Protein AF-A0A495Z3I9-F1 (afdb_monomer_lite)

Structure (mmCIF, N/CA/C/O backbone):
data_AF-A0A495Z3I9-F1
#
_entry.id   AF-A0A495Z3I9-F1
#
loop_
_atom_site.group_PDB
_atom_site.id
_atom_site.type_symbol
_atom_site.label_atom_id
_atom_site.label_alt_id
_atom_site.label_comp_id
_atom_site.label_asym_id
_atom_site.label_entity_id
_atom_site.label_seq_id
_atom_site.pdbx_PDB_ins_code
_atom_site.Cartn_x
_atom_site.Cartn_y
_atom_site.Cartn_z
_atom_site.occupancy
_atom_site.B_iso_or_equiv
_atom_site.auth_seq_id
_atom_site.auth_comp_id
_atom_site.auth_asym_id
_atom_site.auth_atom_id
_atom_site.pdbx_PDB_model_num
ATOM 1 N N . MET A 1 1 ? 44.962 51.669 -6.261 1.00 43.50 1 MET A N 1
ATOM 2 C CA . MET A 1 1 ? 44.751 50.366 -5.592 1.00 43.50 1 MET A CA 1
ATOM 3 C C . MET A 1 1 ? 43.417 50.421 -4.871 1.00 43.50 1 MET A C 1
ATOM 5 O O . MET A 1 1 ? 43.336 51.007 -3.802 1.00 43.50 1 MET A O 1
ATOM 9 N N . THR A 1 2 ? 42.365 49.877 -5.474 1.00 36.19 2 THR A N 1
ATOM 10 C CA . THR A 1 2 ? 41.001 49.919 -4.930 1.00 36.19 2 THR A CA 1
ATOM 11 C C . THR A 1 2 ? 40.488 48.485 -4.909 1.00 36.19 2 THR A C 1
ATOM 13 O O . THR A 1 2 ? 40.228 47.899 -5.957 1.00 36.19 2 THR A O 1
ATOM 16 N N . ARG A 1 3 ? 40.443 47.881 -3.715 1.00 37.22 3 ARG A N 1
ATOM 17 C CA . ARG A 1 3 ? 39.924 46.525 -3.496 1.00 37.22 3 ARG A CA 1
ATOM 18 C C . ARG A 1 3 ? 38.403 46.544 -3.664 1.00 37.22 3 ARG A C 1
ATOM 20 O O . ARG A 1 3 ? 37.724 47.261 -2.936 1.00 37.22 3 ARG A O 1
ATOM 27 N N . ARG A 1 4 ? 37.874 45.747 -4.594 1.00 37.31 4 ARG A N 1
ATOM 28 C CA . ARG A 1 4 ? 36.453 45.377 -4.635 1.00 37.31 4 ARG A CA 1
ATOM 29 C C . ARG A 1 4 ? 36.285 44.070 -3.862 1.00 37.31 4 ARG A C 1
ATOM 31 O O . ARG A 1 4 ? 36.920 43.079 -4.203 1.00 37.31 4 ARG A O 1
ATOM 38 N N . ILE A 1 5 ? 35.470 44.098 -2.814 1.00 38.56 5 ILE A N 1
ATOM 39 C CA . ILE A 1 5 ? 35.015 42.913 -2.079 1.00 38.56 5 ILE A CA 1
ATOM 40 C C . ILE A 1 5 ? 33.737 42.437 -2.787 1.00 38.56 5 ILE A C 1
ATOM 42 O O . ILE A 1 5 ? 32.826 43.254 -2.935 1.00 38.56 5 ILE A O 1
ATOM 46 N N . PRO A 1 6 ? 33.637 41.183 -3.258 1.00 42.75 6 PRO A N 1
ATOM 47 C CA . PRO A 1 6 ? 32.381 40.681 -3.790 1.00 42.75 6 PRO A CA 1
ATOM 48 C C . PRO A 1 6 ? 31.444 40.334 -2.626 1.00 42.75 6 PRO A C 1
ATOM 50 O O . PRO A 1 6 ? 31.778 39.531 -1.757 1.00 42.75 6 PRO A O 1
ATOM 53 N N . PHE A 1 7 ? 30.268 40.960 -2.610 1.00 38.41 7 PHE A N 1
ATOM 54 C CA . PHE A 1 7 ? 29.131 40.510 -1.814 1.00 38.41 7 PHE A CA 1
ATOM 55 C C . PHE A 1 7 ? 28.619 39.204 -2.430 1.00 38.41 7 PHE A C 1
ATOM 57 O O . PHE A 1 7 ? 28.052 39.217 -3.521 1.00 38.41 7 PHE A O 1
ATOM 64 N N . TYR A 1 8 ? 28.823 38.080 -1.746 1.00 39.44 8 TYR A N 1
ATOM 65 C CA . TYR A 1 8 ? 28.086 36.856 -2.041 1.00 39.44 8 TYR A CA 1
ATOM 66 C C . TYR A 1 8 ? 26.692 36.994 -1.433 1.00 39.44 8 TYR A C 1
ATOM 68 O O . TYR A 1 8 ? 26.522 36.957 -0.214 1.00 39.44 8 TYR A O 1
ATOM 76 N N . LEU A 1 9 ? 25.697 37.195 -2.296 1.00 36.44 9 LEU A N 1
ATOM 77 C CA . LEU A 1 9 ? 24.295 37.063 -1.937 1.00 36.44 9 LEU A CA 1
ATOM 78 C C . LEU A 1 9 ? 24.047 35.569 -1.689 1.00 36.44 9 LEU A C 1
ATOM 80 O O . LEU A 1 9 ? 23.914 34.788 -2.628 1.00 36.44 9 LEU A O 1
ATOM 84 N N . C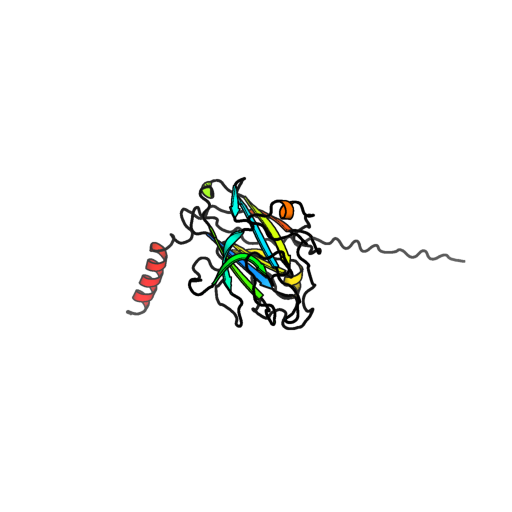YS A 1 10 ? 24.076 35.161 -0.421 1.00 38.31 10 CYS A N 1
ATOM 85 C CA . CYS A 1 10 ? 23.647 33.834 -0.006 1.00 38.31 10 CYS A CA 1
ATOM 86 C C . CYS A 1 10 ? 22.140 33.751 -0.262 1.00 38.31 10 CYS A C 1
ATOM 88 O O . CYS A 1 10 ? 21.336 34.261 0.521 1.00 38.31 10 CYS A O 1
ATOM 90 N N . LEU A 1 11 ? 21.766 33.174 -1.404 1.00 38.28 11 LEU A N 1
ATOM 91 C CA . LEU A 1 11 ? 20.397 32.775 -1.679 1.00 38.28 11 LEU A CA 1
ATOM 92 C C . LEU A 1 11 ? 20.115 31.587 -0.754 1.00 38.28 11 LEU A C 1
ATOM 94 O O . LEU A 1 11 ? 20.377 30.435 -1.086 1.00 38.28 11 LEU A O 1
ATOM 98 N N . CYS A 1 12 ? 19.680 31.888 0.467 1.00 35.31 12 CYS A N 1
ATOM 99 C CA . CYS A 1 12 ? 19.148 30.895 1.381 1.00 35.31 12 CYS A CA 1
ATOM 100 C C . CYS A 1 12 ? 17.833 30.407 0.762 1.00 35.31 12 CYS A C 1
ATOM 102 O O . CYS A 1 12 ? 16.778 30.997 0.988 1.00 35.31 12 CYS A O 1
ATOM 104 N N . CYS A 1 13 ? 17.917 29.398 -0.110 1.00 35.19 13 CYS A N 1
ATOM 105 C CA . CYS A 1 13 ? 16.765 28.650 -0.583 1.00 35.19 13 CYS A CA 1
ATOM 106 C C . CYS A 1 13 ? 16.146 27.978 0.639 1.00 35.19 13 CYS A C 1
ATOM 108 O O . CYS A 1 13 ? 16.563 26.900 1.059 1.00 35.19 13 CYS A O 1
ATOM 110 N N . THR A 1 14 ? 15.169 28.640 1.247 1.00 36.41 14 THR A N 1
ATOM 111 C CA . THR A 1 14 ? 14.238 27.979 2.146 1.00 36.41 14 THR A CA 1
ATOM 112 C C . THR A 1 14 ? 13.499 26.951 1.299 1.00 36.41 14 THR A C 1
ATOM 114 O O . THR A 1 14 ? 12.582 27.308 0.560 1.00 36.41 14 THR A O 1
ATOM 117 N N . PHE A 1 15 ? 13.923 25.689 1.360 1.00 39.62 15 PHE A N 1
ATOM 118 C CA . PHE A 1 15 ? 13.069 24.569 0.992 1.00 39.62 15 PHE A CA 1
ATOM 119 C C . PHE A 1 15 ? 11.876 24.627 1.945 1.00 39.62 15 PHE A C 1
ATOM 121 O O . PHE A 1 15 ? 11.929 24.129 3.067 1.00 39.62 15 PHE A O 1
ATOM 128 N N . ALA A 1 16 ? 10.821 25.330 1.540 1.00 38.34 16 ALA A N 1
ATOM 129 C CA . ALA A 1 16 ? 9.514 25.087 2.106 1.00 38.34 16 ALA A CA 1
ATOM 130 C C . ALA A 1 16 ? 9.187 23.649 1.705 1.00 38.34 16 ALA A C 1
ATOM 132 O O . ALA A 1 16 ? 8.926 23.386 0.533 1.00 38.34 16 ALA A O 1
ATOM 133 N N . SER A 1 17 ? 9.290 22.713 2.650 1.00 41.09 17 SER A N 1
ATOM 134 C CA . SER A 1 17 ? 8.687 21.398 2.488 1.00 41.09 17 SER A CA 1
ATOM 135 C C . SER A 1 17 ? 7.213 21.661 2.204 1.00 41.09 17 SER A C 1
ATOM 137 O O . SER A 1 17 ? 6.479 22.114 3.089 1.00 41.09 17 SER A O 1
ATOM 139 N N . LEU A 1 18 ? 6.790 21.475 0.956 1.00 46.53 18 LEU A N 1
ATOM 140 C CA . LEU A 1 18 ? 5.379 21.386 0.626 1.00 46.53 18 LEU A CA 1
ATOM 141 C C . LEU A 1 18 ? 4.894 20.125 1.334 1.00 46.53 18 LEU A C 1
ATOM 143 O O . LEU A 1 18 ? 5.009 19.020 0.819 1.00 46.53 18 LEU A O 1
ATOM 147 N N . ALA A 1 19 ? 4.436 20.286 2.575 1.00 52.50 19 ALA A N 1
ATOM 148 C CA . ALA A 1 19 ? 3.699 19.249 3.259 1.00 52.50 19 ALA A CA 1
ATOM 149 C C . ALA A 1 19 ? 2.446 19.023 2.417 1.00 52.50 19 ALA A C 1
ATOM 151 O O . ALA A 1 19 ? 1.533 19.849 2.405 1.00 52.50 19 ALA A O 1
ATOM 152 N N . TYR A 1 20 ? 2.464 17.954 1.630 1.00 62.25 20 TYR A N 1
ATOM 153 C CA . TYR A 1 20 ? 1.321 17.552 0.838 1.00 62.25 20 TYR A CA 1
ATOM 154 C C . TYR A 1 20 ? 0.161 17.264 1.789 1.00 62.25 20 TYR A C 1
ATOM 156 O O . TYR A 1 20 ? 0.243 16.363 2.625 1.00 62.25 20 TYR A O 1
ATOM 164 N N . ALA A 1 21 ? -0.877 18.093 1.710 1.00 71.94 21 ALA A N 1
ATOM 165 C CA . ALA A 1 21 ? -2.079 17.943 2.506 1.00 71.94 21 ALA A CA 1
ATOM 166 C C . ALA A 1 21 ? -3.064 17.085 1.714 1.00 71.94 21 ALA A C 1
ATOM 168 O O . ALA A 1 21 ? -3.686 17.562 0.767 1.00 71.94 21 ALA A O 1
ATOM 169 N N . PHE A 1 22 ? -3.158 15.816 2.090 1.00 87.25 22 PHE A N 1
ATOM 170 C CA . PHE A 1 22 ? -4.203 14.922 1.614 1.00 87.25 22 PHE A CA 1
ATOM 171 C C . PHE A 1 22 ? -5.529 15.228 2.313 1.00 87.25 22 PHE A C 1
ATOM 173 O O . PHE A 1 22 ? -5.551 15.750 3.436 1.00 87.25 22 PHE A O 1
ATOM 180 N N . ASP A 1 23 ? -6.638 14.866 1.672 1.00 92.50 23 ASP A N 1
ATOM 181 C CA . ASP A 1 23 ? -7.930 14.854 2.347 1.00 92.50 23 ASP A CA 1
ATOM 182 C C . ASP A 1 23 ? -7.900 13.887 3.535 1.00 92.50 23 ASP A C 1
ATOM 184 O O . ASP A 1 23 ? -7.227 12.861 3.517 1.00 92.50 23 ASP A O 1
ATOM 188 N N . THR A 1 24 ? -8.637 14.209 4.601 1.00 95.62 24 THR A N 1
ATOM 189 C CA . THR A 1 24 ? -8.714 13.323 5.769 1.00 95.62 24 THR A CA 1
ATOM 190 C C . THR A 1 24 ? -9.584 12.102 5.439 1.00 95.62 24 THR A C 1
ATOM 192 O O . THR A 1 24 ? -10.809 12.272 5.340 1.00 95.62 24 THR A O 1
ATOM 195 N N . PRO A 1 25 ? -9.022 10.884 5.325 1.00 97.06 25 PRO A N 1
ATOM 196 C CA . PRO A 1 25 ? -9.790 9.693 4.988 1.00 97.06 25 PRO A CA 1
ATOM 197 C C . PRO A 1 25 ? -10.757 9.303 6.111 1.00 97.06 25 PRO A C 1
ATOM 199 O O . PRO A 1 25 ? -10.571 9.620 7.296 1.00 97.06 25 PRO A O 1
ATOM 202 N N . LYS A 1 26 ? -11.800 8.563 5.732 1.00 97.44 26 LYS A N 1
ATOM 203 C CA . LYS A 1 26 ? -12.673 7.881 6.690 1.00 97.44 26 LYS A CA 1
ATOM 204 C C . LYS A 1 26 ? -12.036 6.565 7.131 1.00 97.44 26 LYS A C 1
ATOM 206 O O . LYS A 1 26 ? -11.485 5.845 6.307 1.00 97.44 26 LYS A O 1
ATOM 211 N N . LEU A 1 27 ? -12.191 6.233 8.409 1.00 98.00 27 LEU A N 1
ATOM 212 C CA . LEU A 1 27 ? -11.856 4.932 8.985 1.00 98.00 27 LEU A CA 1
ATOM 213 C C . LEU A 1 27 ? -13.116 4.302 9.585 1.00 98.00 27 LEU A C 1
ATOM 215 O O . LEU A 1 27 ? -13.777 4.899 10.440 1.00 98.00 27 LEU A O 1
ATOM 219 N N . PHE A 1 28 ? -13.458 3.104 9.133 1.00 97.94 28 PHE A N 1
ATOM 220 C CA . PHE A 1 28 ? -14.656 2.372 9.537 1.00 97.94 28 PHE A CA 1
ATOM 221 C C . PHE A 1 28 ? -14.314 1.292 10.561 1.00 97.94 28 PHE A C 1
ATOM 223 O O . PHE A 1 28 ? -13.170 0.846 10.641 1.00 97.94 28 PHE A O 1
ATOM 230 N N . THR A 1 29 ? -15.294 0.823 11.343 1.00 97.50 29 THR A N 1
ATOM 231 C CA . THR A 1 29 ? -15.016 -0.314 12.240 1.00 97.50 29 THR A CA 1
ATOM 232 C C . THR A 1 29 ? -14.792 -1.628 11.504 1.00 97.50 29 THR A C 1
ATOM 234 O O . THR A 1 29 ? -14.123 -2.507 12.047 1.00 97.50 29 THR A O 1
ATOM 237 N N . LYS A 1 30 ? -15.333 -1.758 10.291 1.00 97.56 30 LYS A N 1
ATOM 238 C CA . LYS A 1 30 ? -15.215 -2.942 9.443 1.00 97.56 30 LYS A CA 1
ATOM 239 C C . LYS A 1 30 ? -15.070 -2.585 7.976 1.00 97.56 30 LYS A C 1
ATOM 241 O O . LYS A 1 30 ? -15.466 -1.487 7.581 1.00 97.56 30 LYS A O 1
ATOM 246 N N . ASP A 1 31 ? -14.584 -3.550 7.205 1.00 97.50 31 ASP A N 1
ATOM 247 C CA . ASP A 1 31 ? -14.552 -3.503 5.744 1.00 97.50 31 ASP A CA 1
ATOM 248 C C . ASP A 1 31 ? -13.786 -2.277 5.228 1.00 97.50 31 ASP A C 1
ATOM 250 O O . ASP A 1 31 ? -14.267 -1.552 4.361 1.00 97.50 31 ASP A O 1
ATOM 254 N N . ASN A 1 32 ? -12.625 -1.988 5.823 1.00 98.50 32 ASN A N 1
ATOM 255 C CA . ASN A 1 32 ? -11.715 -0.991 5.269 1.00 98.50 32 ASN A CA 1
ATOM 256 C C . ASN A 1 32 ? -10.833 -1.643 4.214 1.00 98.50 32 ASN A C 1
ATOM 258 O O . ASN A 1 32 ? -10.469 -2.817 4.331 1.00 98.50 32 ASN A O 1
ATOM 262 N N . VAL A 1 33 ? -10.415 -0.827 3.255 1.00 98.62 33 VAL A N 1
ATOM 263 C CA . VAL A 1 33 ? -9.431 -1.191 2.249 1.00 98.62 33 VAL A CA 1
ATOM 264 C C . VAL A 1 33 ? -8.277 -0.201 2.283 1.00 98.62 33 VAL A C 1
ATOM 266 O O . VAL A 1 33 ? -8.477 1.010 2.178 1.00 98.62 33 VAL A O 1
ATOM 269 N N . LEU A 1 34 ? -7.058 -0.729 2.395 1.00 98.81 34 LEU A N 1
ATOM 270 C CA . LEU A 1 34 ? -5.858 -0.012 1.980 1.00 98.81 34 LEU A CA 1
ATOM 271 C C . LEU A 1 34 ? -5.479 -0.543 0.600 1.00 98.81 34 LEU A C 1
ATOM 273 O O . LEU A 1 34 ? -5.096 -1.706 0.477 1.00 98.81 34 LEU A O 1
ATOM 277 N N . ALA A 1 35 ? -5.582 0.303 -0.415 1.00 98.81 35 ALA A N 1
ATOM 278 C CA . ALA A 1 35 ? -5.013 0.038 -1.724 1.00 98.81 35 ALA A CA 1
ATOM 279 C C . ALA A 1 35 ? -3.598 0.627 -1.773 1.00 98.81 35 ALA A C 1
ATOM 281 O O . ALA A 1 35 ? -3.365 1.733 -1.283 1.00 98.81 35 ALA A O 1
ATOM 282 N N . ALA A 1 36 ? -2.645 -0.113 -2.326 1.00 98.62 36 ALA A N 1
ATOM 283 C CA . ALA A 1 36 ? -1.271 0.340 -2.461 1.00 98.62 36 ALA A CA 1
ATOM 284 C C . ALA A 1 36 ? -0.704 -0.067 -3.815 1.00 98.62 36 ALA A C 1
ATOM 286 O O . ALA A 1 36 ? -0.823 -1.226 -4.217 1.00 98.62 36 ALA A O 1
ATOM 287 N N . GLY A 1 37 ? -0.106 0.898 -4.503 1.00 98.19 37 GLY A N 1
ATOM 288 C CA . GLY A 1 37 ? 0.547 0.699 -5.789 1.00 98.19 37 GLY A CA 1
ATOM 289 C C . GLY A 1 37 ? 2.036 0.862 -5.590 1.00 98.19 37 GLY A C 1
ATOM 290 O O . GLY A 1 37 ? 2.446 1.890 -5.062 1.00 98.19 37 GLY A O 1
ATOM 291 N N . CYS A 1 38 ? 2.808 -0.143 -5.977 1.00 97.19 38 CYS A N 1
ATOM 292 C CA . CYS A 1 38 ? 4.256 -0.088 -6.051 1.00 97.19 38 CYS A CA 1
ATOM 293 C C . CYS A 1 38 ? 4.645 -0.000 -7.523 1.00 97.19 38 CYS A C 1
ATOM 295 O O . CYS A 1 38 ? 4.172 -0.818 -8.310 1.00 97.19 38 CYS A O 1
ATOM 297 N N . TYR A 1 39 ? 5.418 1.015 -7.896 1.00 95.62 39 TYR A N 1
ATOM 298 C CA . TYR A 1 39 ? 5.836 1.238 -9.279 1.00 95.62 39 TYR A CA 1
ATOM 299 C C . TYR A 1 39 ? 7.343 1.066 -9.342 1.00 95.62 39 TYR A C 1
ATOM 301 O O . TYR A 1 39 ? 8.059 1.662 -8.534 1.00 95.62 39 TYR A O 1
ATOM 309 N N . ASN A 1 40 ? 7.783 0.252 -10.290 1.00 93.19 40 ASN A N 1
ATOM 310 C CA . ASN A 1 40 ? 9.189 -0.028 -10.533 1.00 93.19 40 ASN A CA 1
ATOM 311 C C . ASN A 1 40 ? 9.871 1.199 -11.170 1.00 93.19 40 ASN A C 1
ATOM 313 O O . ASN A 1 40 ? 9.175 1.989 -11.812 1.00 93.19 40 ASN A O 1
ATOM 317 N N . ASP A 1 41 ? 11.181 1.394 -11.049 1.00 90.38 41 ASP A N 1
ATOM 318 C CA . ASP A 1 41 ? 11.916 2.474 -11.735 1.00 90.38 41 ASP A CA 1
ATOM 319 C C . ASP A 1 41 ? 12.094 2.229 -13.249 1.00 90.38 41 ASP A C 1
ATOM 321 O O . ASP A 1 41 ? 12.357 3.154 -14.032 1.00 90.38 41 ASP A O 1
ATOM 325 N N . GLY A 1 42 ? 11.857 0.984 -13.670 1.00 88.25 42 GLY A N 1
ATOM 326 C CA . GLY A 1 42 ? 11.909 0.535 -15.046 1.00 88.25 42 GLY A CA 1
ATOM 327 C C . GLY A 1 42 ? 11.513 -0.932 -15.225 1.00 88.25 42 GLY A C 1
ATOM 328 O O . GLY A 1 42 ? 11.571 -1.760 -14.324 1.00 88.25 42 GLY A O 1
ATOM 329 N N . PHE A 1 43 ? 11.169 -1.299 -16.460 1.00 86.50 43 PHE A N 1
ATOM 330 C CA . PHE A 1 43 ? 10.760 -2.667 -16.826 1.00 86.50 43 PHE A CA 1
ATOM 331 C C . PHE A 1 43 ? 11.904 -3.695 -16.792 1.00 86.50 43 PHE A C 1
ATOM 333 O O . PHE A 1 43 ? 11.675 -4.891 -16.972 1.00 86.50 43 PHE A O 1
ATOM 340 N N . SER A 1 44 ? 13.142 -3.231 -16.621 1.00 83.25 44 SER A N 1
ATOM 341 C CA . SER A 1 44 ? 14.341 -4.061 -16.515 1.00 83.25 44 SER A CA 1
ATOM 342 C C . SER A 1 44 ? 14.915 -4.121 -15.102 1.00 83.25 44 SER A C 1
ATOM 344 O O . SER A 1 44 ? 16.026 -4.631 -14.954 1.00 83.25 44 SER A O 1
ATOM 346 N N . SER A 1 45 ? 14.203 -3.589 -14.105 1.00 85.12 45 SER A N 1
ATOM 347 C CA . SER A 1 45 ? 14.647 -3.640 -12.715 1.00 85.12 45 SER A CA 1
ATOM 348 C C . SER A 1 45 ? 14.847 -5.081 -12.239 1.00 85.12 45 SER A C 1
ATOM 350 O O . SER A 1 45 ? 14.217 -6.033 -12.727 1.00 85.12 45 SER A O 1
ATOM 352 N N . SER A 1 46 ? 15.803 -5.246 -11.330 1.00 85.75 46 SER A N 1
ATOM 353 C CA . SER A 1 46 ? 16.193 -6.529 -10.746 1.00 85.75 46 SER A CA 1
ATOM 354 C C . SER A 1 46 ? 15.379 -6.916 -9.520 1.00 85.75 46 SER A C 1
ATOM 356 O O . SER A 1 46 ? 15.424 -8.084 -9.120 1.00 85.75 46 SER A O 1
ATOM 358 N N . ASP A 1 47 ? 14.632 -5.967 -8.977 1.00 86.00 47 ASP A N 1
ATOM 359 C CA . ASP A 1 47 ? 13.940 -6.014 -7.705 1.00 86.00 47 ASP A CA 1
ATOM 360 C C . ASP A 1 47 ? 12.602 -5.281 -7.814 1.00 86.00 47 ASP A C 1
ATOM 362 O O . ASP A 1 47 ? 12.249 -4.660 -8.817 1.00 86.00 47 ASP A O 1
ATOM 366 N N . MET A 1 48 ? 11.785 -5.527 -6.802 1.00 91.38 48 MET A N 1
ATOM 367 C CA . MET A 1 48 ? 10.609 -4.752 -6.450 1.00 91.38 48 MET A CA 1
ATOM 368 C C . MET A 1 48 ? 10.115 -5.372 -5.158 1.00 91.38 48 MET A C 1
ATOM 370 O O . MET A 1 48 ? 9.948 -6.591 -5.120 1.00 91.38 48 MET A O 1
ATOM 374 N N . THR A 1 49 ? 9.813 -4.560 -4.154 1.00 93.50 49 THR A N 1
ATOM 375 C CA . THR A 1 49 ? 9.312 -5.037 -2.866 1.00 93.50 49 THR A CA 1
ATOM 376 C C . THR A 1 49 ? 8.322 -4.033 -2.292 1.00 93.50 49 THR A C 1
ATOM 378 O O . THR A 1 49 ? 8.535 -2.824 -2.311 1.00 93.50 49 THR A O 1
ATOM 381 N N . LEU A 1 50 ? 7.217 -4.529 -1.729 1.00 96.31 50 LEU A N 1
ATOM 382 C CA . LEU A 1 50 ? 6.274 -3.705 -0.972 1.00 96.31 50 LEU A CA 1
ATOM 383 C C . LEU A 1 50 ? 5.897 -4.365 0.355 1.00 96.31 50 LEU A C 1
ATOM 385 O O . LEU A 1 50 ? 5.257 -5.424 0.398 1.00 96.31 50 LEU A O 1
ATOM 389 N N . ILE A 1 51 ? 6.232 -3.688 1.456 1.00 96.00 51 ILE A N 1
ATOM 390 C CA . ILE A 1 51 ? 5.964 -4.147 2.822 1.00 96.00 51 ILE A CA 1
ATOM 391 C C . ILE A 1 51 ? 5.353 -3.008 3.624 1.00 96.00 51 ILE A C 1
ATOM 393 O O . ILE A 1 51 ? 5.955 -1.949 3.790 1.00 96.00 51 ILE A 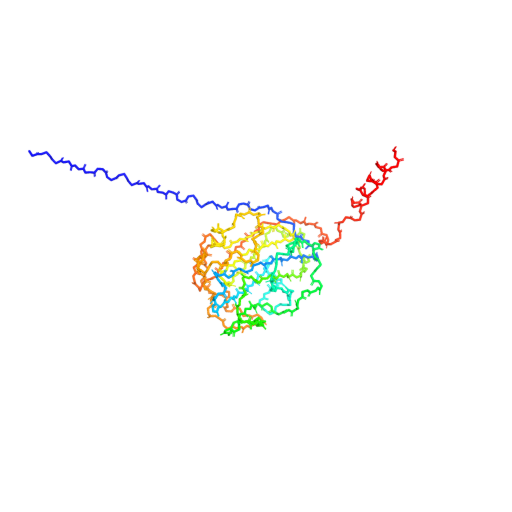O 1
ATOM 397 N N . ILE A 1 52 ? 4.153 -3.234 4.157 1.00 97.31 52 ILE A N 1
ATOM 398 C CA . ILE A 1 52 ? 3.390 -2.209 4.873 1.00 97.31 52 ILE A CA 1
ATOM 399 C C . ILE A 1 52 ? 2.937 -2.759 6.224 1.00 97.31 52 ILE A C 1
ATOM 401 O O . ILE A 1 52 ? 2.347 -3.837 6.307 1.00 97.31 52 ILE A O 1
ATOM 405 N N . GLN A 1 53 ? 3.150 -1.975 7.278 1.00 97.75 53 GLN A N 1
ATOM 406 C CA . GLN A 1 53 ? 2.518 -2.168 8.579 1.00 97.75 53 GLN A CA 1
ATOM 407 C C . GLN A 1 53 ? 1.534 -1.029 8.846 1.00 97.75 53 GLN A C 1
ATOM 409 O O . GLN A 1 53 ? 1.884 0.145 8.719 1.00 97.75 53 GLN A O 1
ATOM 414 N N . LEU A 1 54 ? 0.330 -1.381 9.300 1.00 98.19 54 LEU A N 1
ATOM 415 C CA . LEU A 1 54 ? -0.650 -0.445 9.844 1.00 98.19 54 LEU A CA 1
ATOM 416 C C . LEU A 1 54 ? -0.809 -0.677 11.346 1.00 98.19 54 LEU A C 1
ATOM 418 O O . LEU A 1 54 ? -1.167 -1.770 11.790 1.00 98.19 54 LEU A O 1
ATOM 422 N N . THR A 1 55 ? -0.626 0.386 12.125 1.00 97.69 55 THR A N 1
ATOM 423 C CA . THR A 1 55 ? -0.949 0.419 13.553 1.00 97.69 55 THR A CA 1
ATOM 424 C C . THR A 1 55 ? -2.057 1.431 13.821 1.00 97.69 55 THR A C 1
ATOM 426 O O . THR A 1 55 ? -1.984 2.587 13.399 1.00 97.69 55 THR A O 1
ATOM 429 N N . VAL A 1 56 ? -3.076 1.012 14.571 1.00 96.94 56 VAL A N 1
ATOM 430 C CA . VAL A 1 56 ? -4.145 1.887 15.065 1.00 96.94 56 VAL A CA 1
ATOM 431 C C . VAL A 1 56 ? -4.091 1.903 16.586 1.00 96.94 56 VAL A C 1
ATOM 433 O O . VAL A 1 56 ? -4.198 0.861 17.235 1.00 96.94 56 VAL A O 1
ATOM 436 N N . GLU A 1 57 ? -3.915 3.090 17.169 1.00 91.25 57 GLU A N 1
ATOM 437 C CA . GLU A 1 57 ? -3.583 3.275 18.588 1.00 91.25 57 GLU A CA 1
ATOM 438 C C . GLU A 1 57 ? -2.298 2.529 18.990 1.00 91.25 57 GLU A C 1
ATOM 440 O O . GLU A 1 57 ? -1.200 3.072 18.937 1.00 91.25 57 GLU A O 1
ATOM 445 N N . LYS A 1 58 ? -2.436 1.275 19.424 1.00 91.25 58 LYS A N 1
ATOM 446 C CA . LYS A 1 58 ? -1.348 0.381 19.848 1.00 91.25 58 LYS A CA 1
ATOM 447 C C . LYS A 1 58 ? -1.483 -1.017 19.246 1.00 91.25 58 LYS A C 1
ATOM 449 O O . LYS A 1 58 ? -0.640 -1.870 19.511 1.00 91.25 58 LYS A O 1
ATOM 454 N N . ASP A 1 59 ? -2.550 -1.252 18.487 1.00 95.12 59 ASP A N 1
ATOM 455 C CA . ASP A 1 59 ? -2.838 -2.540 17.884 1.00 95.12 59 ASP A CA 1
ATOM 456 C C . ASP A 1 59 ? -2.274 -2.533 16.463 1.00 95.12 59 ASP A C 1
ATOM 458 O O . ASP A 1 59 ? -2.623 -1.676 15.647 1.00 95.12 59 ASP A O 1
ATOM 462 N N . VAL A 1 60 ? -1.395 -3.490 16.173 1.00 96.44 60 VAL A N 1
ATOM 463 C CA . VAL A 1 60 ? -0.956 -3.767 14.805 1.00 96.44 60 VAL A CA 1
ATOM 464 C C . VAL A 1 60 ? -2.117 -4.456 14.096 1.00 96.44 60 VAL A C 1
ATOM 466 O O . VAL A 1 60 ? -2.498 -5.564 14.474 1.00 96.44 60 VAL A O 1
ATOM 469 N N . ILE A 1 61 ? -2.708 -3.771 13.119 1.00 97.75 61 ILE A N 1
ATOM 470 C CA . ILE A 1 61 ? -3.871 -4.260 12.370 1.00 97.75 61 ILE A CA 1
ATOM 471 C C . ILE A 1 61 ? -3.423 -5.265 11.315 1.00 97.75 61 ILE A C 1
ATOM 473 O O . ILE A 1 61 ? -3.981 -6.356 11.218 1.00 97.75 61 ILE A O 1
ATOM 477 N N . PHE A 1 62 ? -2.377 -4.911 10.574 1.00 97.25 62 PHE A N 1
ATOM 478 C CA . PHE A 1 62 ? -1.652 -5.822 9.706 1.00 97.25 62 PHE A CA 1
ATOM 479 C C . PHE A 1 62 ? -0.177 -5.428 9.642 1.00 97.25 62 PHE A C 1
ATOM 481 O O . PHE A 1 62 ? 0.207 -4.297 9.948 1.00 97.25 62 PHE A O 1
ATOM 488 N N . ASP A 1 63 ? 0.635 -6.406 9.272 1.00 96.06 63 ASP A N 1
ATOM 489 C CA . ASP A 1 63 ? 2.088 -6.347 9.175 1.00 96.06 63 ASP A CA 1
ATOM 490 C C . ASP A 1 63 ? 2.531 -7.411 8.162 1.00 96.06 63 ASP A C 1
ATOM 492 O O . ASP A 1 63 ? 1.704 -8.170 7.647 1.00 96.06 63 ASP A O 1
ATOM 496 N N . GLU A 1 64 ? 3.836 -7.520 7.947 1.00 92.94 64 GLU A N 1
ATOM 497 C CA . GLU A 1 64 ? 4.477 -8.614 7.238 1.00 92.94 64 GLU A CA 1
ATOM 498 C C . GLU A 1 64 ? 3.859 -9.978 7.608 1.00 92.94 64 GLU A C 1
ATOM 500 O O . GLU A 1 64 ? 3.709 -10.317 8.787 1.00 92.94 64 GLU A O 1
ATOM 505 N N . GLY A 1 65 ? 3.471 -10.782 6.616 1.00 90.00 65 GLY A N 1
ATOM 506 C CA . GLY A 1 65 ? 2.791 -12.057 6.864 1.00 90.00 65 GLY A CA 1
ATOM 507 C C . GLY A 1 65 ? 1.252 -12.030 6.851 1.00 90.00 65 GLY A C 1
ATOM 508 O O . GLY A 1 65 ? 0.644 -13.097 6.945 1.00 90.00 65 GLY A O 1
ATOM 509 N N . PHE A 1 66 ? 0.611 -10.866 6.721 1.00 96.44 66 PHE A N 1
ATOM 510 C CA . PHE A 1 66 ? -0.842 -10.715 6.527 1.00 96.44 66 PHE A CA 1
ATOM 511 C C . PHE A 1 66 ? -1.330 -11.157 5.125 1.00 96.44 66 PHE A C 1
ATOM 513 O O . PHE A 1 66 ? -0.600 -11.015 4.145 1.00 96.44 66 PHE A O 1
ATOM 520 N N . GLU A 1 67 ? -2.560 -11.685 5.008 1.00 97.44 67 GLU A N 1
ATOM 521 C CA . GLU A 1 67 ? -3.167 -12.037 3.705 1.00 97.44 67 GLU A CA 1
ATOM 522 C C . GLU A 1 67 ? -3.577 -10.773 2.939 1.00 97.44 67 GLU A C 1
ATOM 524 O O . GLU A 1 67 ? -4.221 -9.882 3.482 1.00 97.44 67 GLU A O 1
ATOM 529 N N . VAL A 1 68 ? -3.243 -10.707 1.655 1.00 97.81 68 VAL A N 1
ATOM 530 C CA . VAL A 1 68 ? -3.461 -9.527 0.815 1.00 97.81 68 VAL A CA 1
ATOM 531 C C . VAL A 1 68 ? -3.908 -9.942 -0.584 1.00 97.81 68 VAL A C 1
ATOM 533 O O . VAL A 1 68 ? -3.517 -10.996 -1.096 1.00 97.81 68 VAL A O 1
ATOM 536 N N . LYS A 1 69 ? -4.753 -9.124 -1.212 1.00 98.62 69 LYS A N 1
ATOM 537 C CA . LYS A 1 69 ? -5.083 -9.251 -2.633 1.00 98.62 69 LYS A CA 1
ATOM 538 C C . LYS A 1 69 ? -4.033 -8.533 -3.457 1.00 98.62 69 LYS A C 1
ATOM 540 O O . LYS A 1 69 ? -3.665 -7.419 -3.106 1.00 98.62 69 LYS A O 1
ATOM 545 N N . TYR A 1 70 ? -3.564 -9.138 -4.540 1.00 98.50 70 TYR A N 1
ATOM 546 C CA . TYR A 1 70 ? -2.578 -8.501 -5.405 1.00 98.50 70 TYR A CA 1
ATOM 547 C C . TYR A 1 70 ? -2.824 -8.767 -6.887 1.00 98.50 70 TYR A C 1
ATOM 549 O O . TYR A 1 70 ? -3.369 -9.805 -7.286 1.00 98.50 70 TYR A O 1
ATOM 557 N N . HIS A 1 71 ? -2.383 -7.815 -7.698 1.00 98.00 71 HIS A N 1
ATOM 558 C CA . HIS A 1 71 ? -2.458 -7.844 -9.144 1.00 98.00 71 HIS A CA 1
ATOM 559 C C . HIS A 1 71 ? -1.204 -7.200 -9.733 1.00 98.00 71 HIS A C 1
ATOM 561 O O . HIS A 1 71 ? -0.754 -6.157 -9.271 1.00 98.00 71 HIS A O 1
ATOM 567 N N . VAL A 1 72 ? -0.633 -7.863 -10.734 1.00 97.00 72 VAL A N 1
ATOM 568 C CA . VAL A 1 72 ? 0.421 -7.301 -11.577 1.00 97.00 72 VAL A CA 1
ATOM 569 C C . VAL A 1 72 ? -0.274 -6.931 -12.887 1.00 97.00 72 VAL A C 1
ATOM 571 O O . VAL A 1 72 ? -0.623 -7.860 -13.622 1.00 97.00 72 VAL A O 1
ATOM 574 N N . PRO A 1 73 ? -0.587 -5.644 -13.105 1.00 96.31 73 PRO A N 1
ATOM 575 C CA . PRO A 1 73 ? -1.296 -5.183 -14.294 1.00 96.31 73 PRO A CA 1
ATOM 576 C C . PRO A 1 73 ? -0.429 -5.247 -15.555 1.00 96.31 73 PRO A C 1
ATOM 578 O O . PRO A 1 73 ? 0.788 -5.077 -15.496 1.00 96.31 73 PRO A O 1
ATOM 581 N N . ASP A 1 74 ? -1.088 -5.454 -16.692 1.00 95.12 74 ASP A N 1
ATOM 582 C CA . ASP A 1 74 ? -0.584 -5.243 -18.056 1.00 95.12 74 ASP A CA 1
ATOM 583 C C . ASP A 1 74 ? -1.405 -4.183 -18.826 1.00 95.12 74 ASP A C 1
ATOM 585 O O . ASP A 1 74 ? -1.154 -3.915 -20.003 1.00 95.12 74 ASP A O 1
ATOM 589 N N . GLU A 1 75 ? -2.371 -3.561 -18.145 1.00 96.25 75 GLU A N 1
ATOM 590 C CA . GLU A 1 75 ? -3.179 -2.427 -18.586 1.00 96.25 75 GLU A CA 1
ATOM 591 C C . GLU A 1 75 ? -3.638 -1.593 -17.376 1.00 96.25 75 GLU A C 1
ATOM 593 O O . GLU A 1 75 ? -3.555 -2.042 -16.228 1.00 96.25 75 GLU A O 1
ATOM 598 N N . ASP A 1 76 ? -4.111 -0.368 -17.622 1.00 97.56 76 ASP A N 1
ATOM 599 C CA . ASP A 1 76 ? -4.666 0.473 -16.560 1.00 97.56 76 ASP A CA 1
ATOM 600 C C . ASP A 1 76 ? -5.927 -0.180 -15.978 1.00 97.56 76 ASP A C 1
ATOM 602 O O . ASP A 1 76 ? -6.782 -0.689 -16.705 1.00 97.56 76 ASP A O 1
ATOM 606 N N . VAL A 1 77 ? -6.050 -0.152 -14.652 1.00 97.94 77 VAL A N 1
ATOM 607 C CA . VAL A 1 77 ? -7.218 -0.681 -13.943 1.00 97.94 77 VAL A CA 1
ATOM 608 C C . VAL A 1 77 ? -8.019 0.501 -13.420 1.00 97.94 77 VAL A C 1
ATOM 610 O O . VAL A 1 77 ? -7.517 1.266 -12.607 1.00 97.94 77 VAL A O 1
ATOM 613 N N . ASP A 1 78 ? -9.263 0.665 -13.851 1.00 95.56 78 ASP A N 1
ATOM 614 C CA . ASP A 1 78 ? -10.100 1.759 -13.355 1.00 95.56 78 ASP A CA 1
ATOM 615 C C . ASP A 1 78 ? -10.559 1.504 -11.911 1.00 95.56 78 ASP A C 1
ATOM 617 O O . ASP A 1 78 ? -10.841 0.368 -11.518 1.00 95.56 78 ASP A O 1
ATOM 621 N N . ASP A 1 79 ? -10.638 2.575 -11.117 1.00 96.25 79 ASP A N 1
ATOM 622 C CA . ASP A 1 79 ? -11.203 2.607 -9.759 1.00 96.25 79 ASP A CA 1
ATOM 623 C C . ASP A 1 79 ? -10.603 1.597 -8.755 1.00 96.25 79 ASP A C 1
ATOM 625 O O . ASP A 1 79 ? -11.151 1.383 -7.674 1.00 96.25 79 ASP A O 1
ATOM 629 N N . TRP A 1 80 ? -9.456 0.974 -9.048 1.00 98.38 80 TRP A N 1
ATOM 630 C CA . TRP A 1 80 ? -8.882 -0.090 -8.208 1.00 98.38 80 TRP A CA 1
ATOM 631 C C . TRP A 1 80 ? -8.476 0.359 -6.803 1.00 98.38 80 TRP A C 1
ATOM 633 O O . TRP A 1 80 ? -8.260 -0.478 -5.922 1.00 98.38 80 TRP A O 1
ATOM 643 N N . THR A 1 81 ? -8.357 1.665 -6.577 1.00 98.38 81 THR A N 1
ATOM 644 C CA . THR A 1 81 ? -8.060 2.273 -5.276 1.00 98.38 81 THR A CA 1
ATOM 645 C C . THR A 1 81 ? -9.312 2.449 -4.414 1.00 98.38 81 THR A C 1
ATOM 647 O O . THR A 1 81 ? -9.208 2.629 -3.196 1.00 98.38 81 THR A O 1
ATOM 650 N N . GLU A 1 82 ? -10.496 2.358 -5.022 1.00 97.44 82 GLU A N 1
ATOM 651 C CA . GLU A 1 82 ? -11.772 2.631 -4.379 1.00 97.44 82 GLU A CA 1
ATOM 652 C C . GLU A 1 82 ? -12.208 1.512 -3.438 1.00 97.44 82 GLU A C 1
ATOM 654 O O . GLU A 1 82 ? -11.887 0.325 -3.588 1.00 97.44 82 GLU A O 1
ATOM 659 N N . LEU A 1 83 ? -13.000 1.904 -2.445 1.00 95.88 83 LEU A N 1
ATOM 660 C CA . LEU A 1 83 ? -13.516 0.998 -1.427 1.00 95.88 83 LEU A CA 1
ATOM 661 C C . LEU A 1 83 ? -14.422 -0.097 -2.013 1.00 95.88 83 LEU A C 1
ATOM 663 O O . LEU A 1 83 ? -14.317 -1.252 -1.612 1.00 95.88 83 LEU A O 1
ATOM 667 N N . GLU A 1 84 ? -15.285 0.259 -2.970 1.00 95.69 84 GLU A N 1
ATOM 668 C CA . GLU A 1 84 ? -16.262 -0.658 -3.580 1.00 95.69 84 GLU A CA 1
ATOM 669 C C . GLU A 1 84 ? -15.675 -1.518 -4.722 1.00 95.69 84 GLU A C 1
ATOM 671 O O . GLU A 1 84 ? -16.400 -2.342 -5.279 1.00 95.69 84 GLU A O 1
ATOM 676 N N . PHE A 1 85 ? -14.393 -1.359 -5.081 1.00 97.44 85 PHE A N 1
ATOM 677 C CA . PHE A 1 85 ? -13.780 -2.120 -6.176 1.00 97.44 85 PHE A CA 1
ATOM 678 C C . PHE A 1 85 ? -13.780 -3.634 -5.906 1.00 97.44 85 PHE A C 1
ATOM 680 O O . PHE A 1 85 ? -13.340 -4.098 -4.846 1.00 97.44 85 PHE A O 1
ATOM 687 N N . ASP A 1 86 ? -14.238 -4.400 -6.899 1.00 97.31 86 ASP A N 1
ATOM 688 C CA . ASP A 1 86 ? -14.298 -5.860 -6.864 1.00 97.31 86 ASP A CA 1
ATOM 689 C C . ASP A 1 86 ? -12.952 -6.482 -7.269 1.00 97.31 86 ASP A C 1
ATOM 691 O O . ASP A 1 86 ? -12.643 -6.665 -8.446 1.00 97.31 86 ASP A O 1
ATOM 695 N N . ASP A 1 87 ? -12.159 -6.863 -6.269 1.00 98.06 87 ASP A N 1
ATOM 696 C CA . ASP A 1 87 ? -10.879 -7.555 -6.445 1.00 98.06 87 ASP A CA 1
ATOM 697 C C . ASP A 1 87 ? -10.990 -9.089 -6.362 1.00 98.06 87 ASP A C 1
ATOM 699 O O . ASP A 1 87 ? -10.005 -9.802 -6.111 1.00 98.06 87 ASP A O 1
ATOM 703 N N . THR A 1 88 ? -12.183 -9.656 -6.562 1.00 97.25 88 THR A N 1
ATOM 704 C CA . THR A 1 88 ? -12.365 -11.114 -6.497 1.00 97.25 88 THR A CA 1
ATOM 705 C C . THR A 1 88 ? -11.496 -11.858 -7.511 1.00 97.25 88 THR A C 1
ATOM 707 O O . THR A 1 88 ? -10.999 -12.940 -7.184 1.00 97.25 88 THR A O 1
ATOM 710 N N . SER A 1 89 ? -11.235 -11.255 -8.676 1.00 97.44 89 SER A N 1
ATOM 711 C CA . SER A 1 89 ? -10.341 -11.773 -9.721 1.00 97.44 89 SER A CA 1
ATOM 712 C C . SER A 1 89 ? -8.849 -11.679 -9.368 1.00 97.44 89 SER A C 1
ATOM 714 O O . SER A 1 89 ? -8.034 -12.386 -9.965 1.00 97.44 89 SER A O 1
ATOM 716 N N . TRP A 1 90 ? -8.476 -10.849 -8.388 1.00 98.44 90 TRP A N 1
ATOM 717 C CA . TRP A 1 90 ? -7.086 -10.668 -7.975 1.00 98.44 90 TRP A CA 1
ATOM 718 C C . TRP A 1 90 ? -6.577 -11.876 -7.193 1.00 98.44 90 TRP A C 1
ATOM 720 O O . TRP A 1 90 ? -7.310 -12.541 -6.441 1.00 98.44 90 TRP A O 1
ATOM 730 N N . LYS A 1 91 ? -5.278 -12.140 -7.341 1.00 98.38 91 LYS A N 1
ATOM 731 C CA . LYS A 1 91 ? -4.602 -13.240 -6.657 1.00 98.38 91 LYS A CA 1
ATOM 732 C C . LYS A 1 91 ? -4.545 -12.961 -5.156 1.00 98.38 91 LYS A C 1
ATOM 734 O O . LYS A 1 91 ? -4.570 -11.815 -4.716 1.00 98.38 91 LYS A O 1
ATOM 739 N N . LYS A 1 92 ? -4.472 -14.028 -4.361 1.00 97.94 92 LYS A N 1
ATOM 740 C CA . LYS A 1 92 ? -4.210 -13.946 -2.921 1.00 97.94 92 LYS A CA 1
ATOM 741 C C . LYS A 1 92 ? -2.733 -14.192 -2.663 1.00 97.94 92 LYS A C 1
ATOM 743 O O . LYS A 1 92 ? -2.177 -15.145 -3.207 1.00 97.94 92 LYS A O 1
ATOM 748 N N . GLY A 1 93 ? -2.139 -13.366 -1.819 1.00 96.25 93 GLY A N 1
ATOM 749 C CA . GLY A 1 93 ? -0.765 -13.485 -1.360 1.00 96.25 93 GLY A CA 1
ATOM 750 C C . GLY A 1 93 ? -0.653 -13.220 0.136 1.00 96.25 93 GLY A C 1
ATOM 751 O O . GLY A 1 93 ? -1.631 -12.946 0.829 1.00 96.25 93 GLY A O 1
ATOM 752 N N . ILE A 1 94 ? 0.571 -13.316 0.619 1.00 96.00 94 ILE A N 1
ATOM 753 C CA . ILE A 1 94 ? 1.040 -12.910 1.935 1.00 96.00 94 ILE A CA 1
ATOM 754 C C . ILE A 1 94 ? 1.948 -11.683 1.762 1.00 96.00 94 ILE A C 1
ATOM 756 O O . ILE A 1 94 ? 2.883 -11.744 0.969 1.00 96.00 94 ILE A O 1
ATOM 760 N N . THR A 1 95 ? 1.677 -10.590 2.477 1.00 89.75 95 THR A N 1
ATOM 761 C CA . THR A 1 95 ? 2.436 -9.327 2.364 1.00 89.75 95 THR A CA 1
ATOM 762 C C . THR A 1 95 ? 3.921 -9.482 2.727 1.00 89.75 95 THR A C 1
ATOM 764 O O . THR A 1 95 ? 4.301 -10.415 3.447 1.00 89.75 95 THR A O 1
ATOM 767 N N . SER A 1 96 ? 4.730 -8.533 2.245 1.00 91.88 96 SER A N 1
ATOM 768 C CA . SER A 1 96 ? 6.068 -8.748 1.681 1.00 91.88 96 SER A CA 1
ATOM 769 C C . SER A 1 96 ? 5.961 -9.496 0.350 1.00 91.88 96 SER A C 1
ATOM 771 O O . SER A 1 96 ? 5.941 -10.727 0.277 1.00 91.88 96 SER A O 1
ATOM 773 N N . ILE A 1 97 ? 5.671 -8.701 -0.684 1.00 93.56 97 ILE A N 1
ATOM 774 C CA . ILE A 1 97 ? 5.458 -9.150 -2.059 1.00 93.56 97 ILE A CA 1
ATOM 775 C C . ILE A 1 97 ? 6.488 -8.470 -2.947 1.00 93.56 97 ILE A C 1
ATOM 777 O O . ILE A 1 97 ? 6.589 -7.241 -2.908 1.00 93.56 97 ILE A O 1
ATOM 781 N N . GLY A 1 98 ? 7.133 -9.264 -3.794 1.00 92.00 98 GLY A N 1
ATOM 782 C CA . GLY A 1 98 ? 8.254 -8.797 -4.588 1.00 92.00 98 GLY A CA 1
ATOM 783 C C . GLY A 1 98 ? 8.928 -9.905 -5.388 1.00 92.00 98 GLY A C 1
ATOM 784 O O . GLY A 1 98 ? 8.374 -11.000 -5.545 1.00 92.00 98 GLY A O 1
ATOM 785 N N . TYR A 1 99 ? 10.095 -9.622 -5.956 1.00 91.38 99 TYR A N 1
ATOM 786 C CA . TYR A 1 99 ? 10.781 -10.510 -6.907 1.00 91.38 99 TYR A CA 1
ATOM 787 C C . TYR A 1 99 ? 11.423 -11.761 -6.285 1.00 91.38 99 TYR A C 1
ATOM 789 O O . TYR A 1 99 ? 11.904 -12.629 -7.020 1.00 91.38 99 TYR A O 1
ATOM 797 N N . GLY A 1 100 ? 11.376 -11.921 -4.963 1.00 79.62 100 GLY A N 1
ATOM 798 C CA . GLY A 1 100 ? 11.837 -13.131 -4.290 1.00 79.62 100 GLY A CA 1
ATOM 799 C C . GLY A 1 100 ? 13.349 -13.194 -4.114 1.00 79.62 100 GLY A C 1
ATOM 800 O O . GLY A 1 100 ? 13.947 -14.260 -4.275 1.00 79.62 100 GLY A O 1
ATOM 801 N N . ASP A 1 101 ? 13.973 -12.077 -3.750 1.00 82.00 101 ASP A N 1
ATOM 802 C CA . ASP A 1 101 ? 15.418 -11.975 -3.502 1.00 82.00 101 ASP A CA 1
ATOM 803 C C . ASP A 1 101 ? 15.831 -12.391 -2.066 1.00 82.00 101 ASP A C 1
ATOM 805 O O . ASP A 1 101 ? 17.015 -12.463 -1.727 1.00 82.00 101 ASP A O 1
ATOM 809 N N . GLY A 1 102 ? 14.852 -12.750 -1.228 1.00 83.19 102 GLY A N 1
ATOM 810 C CA . GLY A 1 102 ? 15.049 -13.239 0.139 1.00 83.19 102 GLY A CA 1
ATOM 811 C C . GLY A 1 102 ? 14.186 -12.540 1.190 1.00 83.19 102 GLY A C 1
ATOM 812 O O . GLY A 1 102 ? 14.115 -13.023 2.331 1.00 83.19 102 GLY A O 1
ATOM 813 N N . ASP A 1 103 ? 13.497 -11.462 0.821 1.00 82.38 103 ASP A N 1
ATOM 814 C CA . ASP A 1 103 ? 12.652 -10.676 1.718 1.00 82.38 103 ASP A CA 1
ATOM 815 C C . ASP A 1 103 ? 11.137 -10.764 1.442 1.00 82.38 103 ASP A C 1
ATOM 817 O O . ASP A 1 103 ? 10.355 -10.285 2.267 1.00 82.38 103 ASP A O 1
ATOM 821 N N . ASP A 1 104 ? 10.727 -11.515 0.409 1.00 89.44 104 ASP A N 1
ATOM 822 C CA . ASP A 1 104 ? 9.325 -11.684 -0.002 1.00 89.44 104 ASP A CA 1
ATOM 823 C C . ASP A 1 104 ? 8.648 -12.989 0.443 1.00 89.44 104 ASP A C 1
ATOM 825 O O . ASP A 1 104 ? 9.058 -14.112 0.114 1.00 89.44 104 ASP A O 1
ATOM 829 N N . ASN A 1 105 ? 7.527 -12.865 1.149 1.00 91.75 105 ASN A N 1
ATOM 830 C CA . ASN A 1 105 ? 6.610 -13.960 1.445 1.00 91.75 105 ASN A CA 1
ATOM 831 C C . ASN A 1 105 ? 5.795 -14.391 0.218 1.00 91.75 105 ASN A C 1
ATOM 833 O O . ASN A 1 105 ? 5.452 -15.573 0.121 1.00 91.75 105 ASN A O 1
ATOM 837 N N . THR A 1 106 ? 5.475 -13.459 -0.684 1.00 94.44 106 THR A N 1
ATOM 838 C CA . THR A 1 106 ? 4.848 -13.743 -1.981 1.00 94.44 106 THR A CA 1
ATOM 839 C C . THR A 1 106 ? 5.775 -13.328 -3.098 1.00 94.44 106 THR A C 1
ATOM 841 O O . THR A 1 106 ? 5.969 -12.148 -3.353 1.00 94.44 106 THR A O 1
ATOM 844 N N . GLU A 1 107 ? 6.289 -14.318 -3.806 1.00 94.50 107 GLU A N 1
ATOM 845 C CA . GLU A 1 107 ? 7.196 -14.088 -4.920 1.00 94.50 107 GLU A CA 1
ATOM 846 C C . GLU A 1 107 ? 6.372 -13.866 -6.194 1.00 94.50 107 GLU A C 1
ATOM 848 O O . GLU A 1 107 ? 5.521 -14.685 -6.571 1.00 94.50 107 GLU A O 1
ATOM 853 N N . ILE A 1 108 ? 6.601 -12.741 -6.858 1.00 91.06 108 ILE A N 1
ATOM 854 C CA . ILE A 1 108 ? 6.146 -12.492 -8.221 1.00 91.06 108 ILE A CA 1
ATOM 855 C C . ILE A 1 108 ? 7.273 -12.849 -9.185 1.00 91.06 108 ILE A C 1
ATOM 857 O O . ILE A 1 108 ? 8.458 -12.769 -8.873 1.00 91.06 108 ILE A O 1
ATOM 861 N N . LYS A 1 109 ? 6.899 -13.307 -10.377 1.00 85.88 109 LYS A N 1
ATOM 862 C CA . LYS A 1 109 ? 7.887 -13.667 -11.387 1.00 85.88 109 LYS A CA 1
ATOM 863 C C . LYS A 1 109 ? 8.554 -12.386 -11.889 1.00 85.88 109 LYS A C 1
ATOM 865 O O . LYS A 1 109 ? 7.865 -11.563 -12.486 1.00 85.88 109 LYS A O 1
ATOM 870 N N . SER A 1 110 ? 9.865 -12.277 -11.694 1.00 76.81 110 SER A N 1
ATOM 871 C CA . SER A 1 110 ? 10.669 -11.185 -12.240 1.00 76.81 110 SER A CA 1
ATOM 872 C C . SER A 1 110 ? 10.552 -11.091 -13.767 1.00 76.81 110 SER A C 1
ATOM 874 O O . SER A 1 110 ? 10.340 -12.095 -14.467 1.00 76.81 110 SER A O 1
ATOM 876 N N . GLY A 1 111 ? 10.659 -9.869 -14.289 1.00 74.12 111 GLY A N 1
ATOM 877 C CA . GLY A 1 111 ? 10.506 -9.559 -15.708 1.00 74.12 111 GLY A CA 1
ATOM 878 C C . GLY A 1 111 ? 9.981 -8.143 -15.927 1.00 74.12 111 GLY A C 1
ATOM 879 O O . GLY A 1 111 ? 10.210 -7.265 -15.107 1.00 74.12 111 GLY A O 1
ATOM 880 N N . GLU A 1 112 ? 9.252 -7.953 -17.025 1.00 82.19 112 GLU A N 1
ATOM 881 C CA . GLU A 1 112 ? 8.621 -6.691 -17.438 1.00 82.19 112 GLU A CA 1
ATOM 882 C C . GLU A 1 112 ? 7.422 -6.317 -16.538 1.00 82.19 112 GLU A C 1
ATOM 884 O O . GLU A 1 112 ? 6.278 -6.292 -16.988 1.00 82.19 112 GLU A O 1
ATOM 889 N N . VAL A 1 113 ? 7.662 -6.080 -15.244 1.00 90.38 113 VAL A N 1
ATOM 890 C CA . VAL A 1 113 ? 6.640 -5.611 -14.298 1.00 90.38 113 VAL A CA 1
ATOM 891 C C . VAL A 1 113 ? 6.824 -4.118 -14.056 1.00 90.38 113 VAL A C 1
ATOM 893 O O . VAL A 1 113 ? 7.740 -3.711 -13.350 1.00 90.38 113 VAL A O 1
ATOM 896 N N . GLY A 1 114 ? 5.932 -3.306 -14.627 1.00 92.88 114 GLY A N 1
ATOM 897 C CA . GLY A 1 114 ? 5.913 -1.861 -14.378 1.00 92.88 114 GLY A CA 1
ATOM 898 C C . GLY A 1 114 ? 5.346 -1.498 -13.003 1.00 92.88 114 GLY A C 1
ATOM 899 O O . GLY A 1 114 ? 5.792 -0.535 -12.384 1.00 92.88 114 GLY A O 1
ATOM 900 N N . SER A 1 115 ? 4.383 -2.287 -12.511 1.00 95.81 115 SER A N 1
ATOM 901 C CA . SER A 1 115 ? 3.694 -2.028 -11.244 1.00 95.81 115 SER A CA 1
ATOM 902 C C . SER A 1 115 ? 3.226 -3.297 -10.530 1.00 95.81 115 SER A C 1
ATOM 904 O O . SER A 1 115 ? 2.940 -4.324 -11.146 1.00 95.81 115 SER A O 1
ATOM 906 N N . LEU A 1 116 ? 3.035 -3.184 -9.218 1.00 97.06 116 LEU A N 1
ATOM 907 C CA . LEU A 1 116 ? 2.324 -4.127 -8.364 1.00 97.06 116 LEU A CA 1
ATOM 908 C C . LEU A 1 116 ? 1.216 -3.395 -7.608 1.00 97.06 116 LEU A C 1
ATOM 910 O O . LEU A 1 116 ? 1.475 -2.485 -6.823 1.00 97.06 116 LEU A O 1
ATOM 914 N N . TYR A 1 117 ? -0.024 -3.841 -7.784 1.00 98.50 117 TYR A N 1
ATOM 915 C CA . TYR A 1 117 ? -1.168 -3.339 -7.031 1.00 98.50 117 TYR A CA 1
ATOM 916 C C . TYR A 1 117 ? -1.553 -4.320 -5.935 1.00 98.50 117 TYR A C 1
ATOM 918 O O . TYR A 1 117 ? -1.640 -5.530 -6.154 1.00 98.50 117 TYR A O 1
ATOM 926 N N . THR A 1 118 ? -1.808 -3.798 -4.739 1.00 98.75 118 THR A N 1
ATOM 927 C CA . THR A 1 118 ? -2.219 -4.580 -3.573 1.00 98.75 118 THR A CA 1
ATOM 928 C C . THR A 1 118 ? -3.429 -3.960 -2.890 1.00 98.75 118 THR A C 1
ATOM 930 O O . THR A 1 118 ? -3.588 -2.741 -2.865 1.00 98.75 118 THR A O 1
ATOM 933 N N . ARG A 1 119 ? -4.299 -4.807 -2.338 1.00 98.69 119 ARG A N 1
ATOM 934 C CA . ARG A 1 119 ? -5.485 -4.422 -1.570 1.00 98.69 119 ARG A CA 1
ATOM 935 C C . ARG A 1 119 ? -5.530 -5.220 -0.271 1.00 98.69 119 ARG A C 1
ATOM 937 O O . ARG A 1 119 ? -5.667 -6.447 -0.267 1.00 98.69 119 ARG A O 1
ATOM 944 N N . TYR A 1 120 ? -5.390 -4.508 0.841 1.00 98.56 120 TYR A N 1
ATOM 945 C CA . TYR A 1 120 ? -5.474 -5.044 2.194 1.00 98.56 120 TYR A CA 1
ATOM 946 C C . TYR A 1 120 ? -6.888 -4.820 2.712 1.00 98.56 120 TYR A C 1
ATOM 948 O O . TYR A 1 120 ? -7.312 -3.676 2.860 1.00 98.56 120 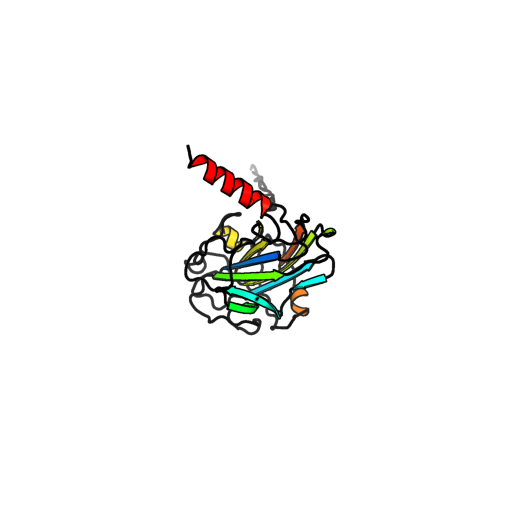TYR A O 1
ATOM 956 N N . HIS A 1 121 ? -7.590 -5.905 3.024 1.00 98.31 121 HIS A N 1
ATOM 957 C CA . HIS A 1 121 ? -8.913 -5.859 3.647 1.00 98.31 121 HIS A CA 1
ATOM 958 C C . HIS A 1 121 ? -8.771 -6.029 5.150 1.00 98.31 121 HIS A C 1
ATOM 960 O O . HIS A 1 121 ? -8.186 -7.015 5.603 1.00 98.31 121 HIS A O 1
ATOM 966 N N . PHE A 1 122 ? -9.285 -5.081 5.932 1.00 98.25 122 PHE A N 1
ATOM 967 C CA . PHE A 1 122 ? -9.106 -5.114 7.380 1.00 98.25 122 PHE A CA 1
ATOM 968 C C . PHE A 1 122 ? -10.234 -4.443 8.168 1.00 98.25 122 PHE A C 1
ATOM 970 O O . PHE A 1 122 ? -10.881 -3.482 7.741 1.00 98.25 122 PHE A O 1
ATOM 977 N N . ASP A 1 123 ? -10.403 -4.929 9.394 1.00 97.88 123 ASP A N 1
ATOM 978 C CA . ASP A 1 123 ? -11.326 -4.379 10.378 1.00 97.88 123 ASP A CA 1
ATOM 979 C C . ASP A 1 123 ? -10.566 -3.565 11.426 1.00 97.88 123 ASP A C 1
ATOM 981 O O . ASP A 1 123 ? -9.451 -3.904 11.827 1.00 97.88 123 ASP A O 1
ATOM 985 N N . VAL A 1 124 ? -11.206 -2.512 11.933 1.00 97.62 124 VAL A N 1
ATOM 986 C CA . VAL A 1 124 ? -10.667 -1.683 13.015 1.00 97.62 124 VAL A CA 1
ATOM 987 C C . VAL A 1 124 ? -11.743 -1.465 14.077 1.00 97.62 124 VAL A C 1
ATOM 989 O O . VAL A 1 124 ? -12.349 -0.396 14.142 1.00 97.62 124 VAL A O 1
ATOM 992 N N . PRO A 1 125 ? -11.986 -2.433 14.981 1.00 95.00 125 PRO A N 1
ATOM 993 C CA . PRO A 1 125 ? -13.054 -2.325 15.981 1.00 95.00 125 PRO A CA 1
ATOM 994 C C . PRO A 1 125 ? -13.006 -1.053 16.849 1.00 95.00 125 PRO A C 1
ATOM 996 O O . PRO A 1 125 ? -14.030 -0.638 17.386 1.00 95.00 125 PRO A O 1
ATOM 999 N N . LYS A 1 126 ? -11.832 -0.418 16.980 1.00 91.62 126 LYS A N 1
ATOM 1000 C CA . LYS A 1 126 ? -11.603 0.816 17.753 1.00 91.62 126 LYS A CA 1
ATOM 1001 C C . LYS A 1 126 ? -11.667 2.112 16.924 1.00 91.62 126 LYS A C 1
ATOM 1003 O O . LYS A 1 126 ? -11.381 3.181 17.461 1.00 91.62 126 LYS A O 1
ATOM 1008 N N . ALA A 1 127 ? -12.093 2.057 15.659 1.00 94.44 127 ALA A N 1
ATOM 1009 C CA . ALA A 1 127 ? -12.140 3.223 14.767 1.00 94.44 127 ALA A CA 1
ATOM 1010 C C . ALA A 1 127 ? -12.953 4.406 15.328 1.00 94.44 127 ALA A C 1
ATOM 1012 O O . ALA A 1 127 ? -12.659 5.556 15.021 1.00 94.44 127 ALA A O 1
ATOM 1013 N N . THR A 1 128 ? -13.943 4.155 16.194 1.00 94.00 128 THR A N 1
ATOM 1014 C CA . THR A 1 128 ? -14.759 5.198 16.846 1.00 94.00 128 THR A CA 1
ATOM 1015 C C . THR A 1 128 ? -13.956 6.172 17.707 1.00 94.00 128 THR A C 1
ATOM 1017 O O . THR A 1 128 ? -14.387 7.303 17.919 1.00 94.00 128 THR A O 1
ATOM 1020 N N . THR A 1 129 ? -12.826 5.727 18.262 1.00 92.56 129 THR A N 1
ATOM 1021 C CA . THR A 1 129 ? -11.990 6.531 19.169 1.00 92.56 129 THR A CA 1
ATOM 1022 C C . THR A 1 129 ? -10.699 7.011 18.524 1.00 92.56 129 THR A C 1
ATOM 1024 O O . THR A 1 129 ? -10.047 7.897 19.077 1.00 92.56 129 THR A O 1
ATOM 1027 N N . SER A 1 130 ? -10.347 6.459 17.364 1.00 93.31 130 SER A N 1
ATOM 1028 C CA . SER A 1 130 ? -9.086 6.745 16.695 1.00 93.31 130 SER A CA 1
ATOM 1029 C C . SER A 1 130 ? -9.165 8.001 15.850 1.00 93.31 130 SER A C 1
ATOM 1031 O O . SER A 1 130 ? -10.030 8.147 14.991 1.00 93.31 130 SER A O 1
ATOM 1033 N N . LYS A 1 131 ? -8.244 8.925 16.124 1.00 95.69 131 LYS A N 1
ATOM 1034 C CA . LYS A 1 131 ? -8.087 10.182 15.374 1.00 95.69 131 LYS A CA 1
ATOM 1035 C C . LYS A 1 131 ? -6.872 10.170 14.464 1.00 95.69 131 LYS A C 1
ATOM 1037 O O . LYS A 1 131 ? -6.810 10.976 13.546 1.00 95.69 131 LYS A O 1
ATOM 1042 N N . LYS A 1 132 ? -5.926 9.276 14.742 1.00 96.44 132 LYS A N 1
ATOM 1043 C CA . LYS A 1 132 ? -4.704 9.086 13.978 1.00 96.44 132 LYS A CA 1
ATOM 1044 C C . LYS A 1 132 ? -4.407 7.609 13.817 1.00 96.44 132 LYS A C 1
ATOM 1046 O O . LYS A 1 132 ? -4.732 6.818 14.705 1.00 96.44 132 LYS A O 1
ATOM 1051 N N . ILE A 1 133 ? -3.779 7.265 12.705 1.00 97.56 133 ILE A N 1
ATOM 1052 C CA . ILE A 1 133 ? -3.246 5.929 12.439 1.00 97.56 133 ILE A CA 1
ATOM 1053 C C . ILE A 1 133 ? -1.820 6.061 11.914 1.00 97.56 133 ILE A C 1
ATOM 1055 O O . ILE A 1 133 ? -1.476 7.082 11.319 1.00 97.56 133 ILE A O 1
ATOM 1059 N N . MET A 1 134 ? -0.999 5.046 12.157 1.00 97.25 134 MET A N 1
ATOM 1060 C CA . MET A 1 134 ? 0.421 5.043 11.819 1.00 97.25 134 MET A CA 1
ATOM 1061 C C . MET A 1 134 ? 0.708 3.991 10.755 1.00 97.25 134 MET A C 1
ATOM 1063 O O . MET A 1 134 ? 0.284 2.841 10.889 1.00 97.25 134 MET A O 1
ATOM 1067 N N . PHE A 1 135 ? 1.490 4.383 9.756 1.00 97.75 135 PHE A N 1
ATOM 1068 C CA . PHE A 1 135 ? 2.042 3.490 8.752 1.00 97.75 135 PHE A CA 1
ATOM 1069 C C . PHE A 1 135 ? 3.554 3.388 8.896 1.00 97.75 135 PHE A C 1
ATOM 1071 O O . PHE A 1 135 ? 4.230 4.381 9.179 1.00 97.75 135 PHE A O 1
ATOM 1078 N N . ARG A 1 136 ? 4.068 2.183 8.651 1.00 97.31 136 ARG A N 1
ATOM 1079 C CA . ARG A 1 136 ? 5.471 1.950 8.307 1.00 97.31 136 ARG A CA 1
ATOM 1080 C C . ARG A 1 136 ? 5.550 1.252 6.968 1.00 97.31 136 ARG A C 1
ATOM 1082 O O . ARG A 1 136 ? 4.728 0.376 6.699 1.00 97.31 136 ARG A O 1
ATOM 1089 N N . ILE A 1 137 ? 6.519 1.650 6.157 1.00 97.38 137 ILE A N 1
ATOM 1090 C CA . ILE A 1 137 ? 6.666 1.162 4.791 1.00 97.38 137 ILE A CA 1
ATOM 1091 C C . ILE A 1 137 ? 8.141 0.914 4.506 1.00 97.38 137 ILE A C 1
ATOM 1093 O O . ILE A 1 137 ? 8.973 1.785 4.761 1.00 97.38 137 ILE A O 1
ATOM 1097 N N . ASP A 1 138 ? 8.426 -0.271 3.988 1.00 96.88 138 ASP A N 1
ATOM 1098 C CA . ASP A 1 138 ? 9.700 -0.683 3.405 1.00 96.88 138 ASP A CA 1
ATOM 1099 C C . ASP A 1 138 ? 9.392 -1.066 1.952 1.00 96.88 138 ASP A C 1
ATOM 1101 O O . ASP A 1 138 ? 8.452 -1.836 1.720 1.00 96.88 138 ASP A O 1
ATOM 1105 N N . TYR A 1 139 ? 10.050 -0.425 0.990 1.00 96.12 139 TYR A N 1
ATOM 1106 C CA . TYR A 1 139 ? 9.600 -0.425 -0.401 1.00 96.12 139 TYR A CA 1
ATOM 1107 C C . TYR A 1 139 ? 10.745 -0.260 -1.390 1.00 96.12 139 TYR A C 1
ATOM 1109 O O . TYR A 1 139 ? 11.778 0.306 -1.041 1.00 96.12 139 TYR A O 1
ATOM 1117 N N . ASP A 1 140 ? 10.489 -0.730 -2.605 1.00 94.75 140 ASP A N 1
ATOM 1118 C CA . ASP A 1 140 ? 11.404 -0.722 -3.736 1.00 94.75 140 ASP A CA 1
ATOM 1119 C C . ASP A 1 140 ? 10.586 -0.870 -5.034 1.00 94.75 140 ASP A C 1
ATOM 1121 O O . ASP A 1 140 ? 9.856 -1.853 -5.170 1.00 94.75 140 ASP A O 1
ATOM 1125 N N . ASP A 1 141 ? 10.557 0.087 -5.963 1.00 92.94 141 ASP A N 1
ATOM 1126 C CA . ASP A 1 141 ? 11.201 1.411 -5.908 1.00 92.94 141 ASP A CA 1
ATOM 1127 C C . ASP A 1 141 ? 10.331 2.501 -5.297 1.00 92.94 141 ASP A C 1
ATOM 1129 O O . ASP A 1 141 ? 10.799 3.498 -4.757 1.00 92.94 141 ASP A O 1
ATOM 1133 N N . SER A 1 142 ? 9.018 2.396 -5.440 1.00 95.62 142 SER A N 1
ATOM 1134 C CA . SER A 1 142 ? 8.123 3.488 -5.067 1.00 95.62 142 SER A CA 1
ATOM 1135 C C . SER A 1 142 ? 6.808 2.980 -4.532 1.00 95.62 142 SER A C 1
ATOM 1137 O O . SER A 1 142 ? 6.460 1.810 -4.691 1.00 95.62 142 SER A O 1
ATOM 1139 N N . TYR A 1 143 ? 6.044 3.871 -3.906 1.00 97.62 143 TYR A N 1
ATOM 1140 C CA . TYR A 1 143 ? 4.687 3.544 -3.513 1.00 97.62 143 TYR A CA 1
ATOM 1141 C C . TYR A 1 143 ? 3.744 4.739 -3.564 1.00 97.62 143 TYR A C 1
ATOM 1143 O O . TYR A 1 143 ? 4.129 5.894 -3.367 1.00 97.62 143 TYR A O 1
ATOM 1151 N N . ILE A 1 144 ? 2.460 4.425 -3.707 1.00 98.06 144 ILE A N 1
ATOM 1152 C CA . ILE A 1 144 ? 1.342 5.305 -3.378 1.00 98.06 144 ILE A CA 1
ATOM 1153 C C . ILE A 1 144 ? 0.329 4.496 -2.562 1.00 98.06 144 ILE A C 1
ATOM 1155 O O . ILE A 1 144 ? 0.068 3.333 -2.871 1.00 98.06 144 ILE A O 1
ATOM 1159 N N . LEU A 1 145 ? -0.221 5.099 -1.508 1.00 98.44 145 LEU A N 1
ATOM 1160 C CA . LEU A 1 145 ? -1.220 4.501 -0.626 1.00 98.44 145 LEU A CA 1
ATOM 1161 C C . LEU A 1 145 ? -2.551 5.249 -0.711 1.00 98.44 145 LEU A C 1
ATOM 1163 O O . LEU A 1 145 ? -2.587 6.474 -0.575 1.00 98.44 145 LEU A O 1
ATOM 1167 N N . TRP A 1 146 ? -3.643 4.492 -0.783 1.00 98.62 146 TRP A N 1
ATOM 1168 C CA . TRP A 1 146 ? -5.013 4.981 -0.670 1.00 98.62 146 TRP A CA 1
ATOM 1169 C C . TRP A 1 146 ? -5.750 4.249 0.446 1.00 98.62 146 TRP A C 1
ATOM 1171 O O . TRP A 1 146 ? -5.808 3.020 0.467 1.00 98.62 146 TRP A O 1
ATOM 1181 N N . LEU A 1 147 ? -6.352 5.001 1.364 1.00 98.69 147 LEU A N 1
ATOM 1182 C CA . LEU A 1 147 ? -7.250 4.464 2.379 1.00 98.69 147 LEU A CA 1
ATOM 1183 C C . LEU A 1 147 ? -8.691 4.753 1.971 1.00 98.69 147 LEU A C 1
ATOM 1185 O O . LEU A 1 147 ? -9.126 5.906 1.996 1.00 98.69 147 LEU A O 1
ATOM 1189 N N . ASN A 1 148 ? -9.440 3.696 1.653 1.00 98.06 148 ASN A N 1
ATOM 1190 C CA . ASN A 1 148 ? -10.848 3.778 1.268 1.00 98.06 148 ASN A CA 1
ATOM 1191 C C . ASN A 1 148 ? -11.088 4.800 0.129 1.00 98.06 148 ASN A C 1
ATOM 1193 O O . ASN A 1 148 ? -11.960 5.659 0.260 1.00 98.06 148 ASN A O 1
ATOM 1197 N N . GLY A 1 149 ? -10.277 4.748 -0.936 1.00 97.38 149 GLY A N 1
ATOM 1198 C CA . GLY A 1 149 ? -10.335 5.661 -2.093 1.00 97.38 149 GLY A CA 1
ATOM 1199 C C . GLY A 1 149 ? -9.571 6.983 -1.934 1.00 97.38 149 GLY A C 1
ATOM 1200 O O . GLY A 1 149 ? -9.236 7.633 -2.918 1.00 97.38 149 GLY A O 1
ATOM 1201 N N . VAL A 1 150 ? -9.213 7.388 -0.712 1.00 97.50 150 VAL A N 1
ATOM 1202 C CA . VAL A 1 150 ? -8.489 8.650 -0.485 1.00 97.50 150 VAL A CA 1
ATOM 1203 C C . VAL A 1 150 ? -6.988 8.401 -0.484 1.00 97.50 150 VAL A C 1
ATOM 1205 O O . VAL A 1 150 ? -6.502 7.627 0.338 1.00 97.50 150 VAL A O 1
ATOM 1208 N N . GLU A 1 151 ? -6.244 9.075 -1.360 1.00 97.69 151 GLU A N 1
ATOM 1209 C CA . GLU A 1 151 ? -4.779 9.042 -1.334 1.00 97.69 151 GLU A CA 1
ATOM 1210 C C . GLU A 1 151 ? -4.263 9.625 -0.011 1.00 97.69 151 GLU A C 1
ATOM 1212 O O . GLU A 1 151 ? -4.682 10.707 0.389 1.00 97.69 151 GLU A O 1
ATOM 1217 N N . ILE A 1 152 ? -3.365 8.915 0.674 1.00 97.06 152 ILE A N 1
ATOM 1218 C CA . ILE A 1 152 ? -2.855 9.297 2.004 1.00 97.06 152 ILE A CA 1
ATOM 1219 C C . ILE A 1 152 ? -1.335 9.457 2.059 1.00 97.06 152 ILE A C 1
ATOM 1221 O O . ILE A 1 152 ? -0.816 10.057 3.004 1.00 97.06 152 ILE A O 1
ATOM 1225 N N . ALA A 1 153 ? -0.611 8.895 1.089 1.00 95.94 153 ALA A N 1
ATOM 1226 C CA . ALA A 1 153 ? 0.840 8.974 1.012 1.00 95.94 153 ALA A CA 1
ATOM 1227 C C . ALA A 1 153 ? 1.351 8.557 -0.368 1.00 95.94 153 ALA A C 1
ATOM 1229 O O . ALA A 1 153 ? 0.790 7.667 -0.996 1.00 95.94 153 ALA A O 1
ATOM 1230 N N . ARG A 1 154 ? 2.482 9.141 -0.766 1.00 96.12 154 ARG A N 1
ATOM 1231 C CA . ARG A 1 154 ? 3.353 8.661 -1.845 1.00 96.12 154 ARG A CA 1
ATOM 1232 C C . ARG A 1 154 ? 4.823 8.901 -1.496 1.00 96.12 154 ARG A C 1
ATOM 1234 O O . ARG A 1 154 ? 5.085 9.813 -0.693 1.00 96.12 154 ARG A O 1
ATOM 1241 N N . SER A 1 155 ? 5.732 8.102 -2.054 1.00 95.62 155 SER A N 1
ATOM 1242 C CA . SER A 1 155 ? 7.184 8.355 -2.038 1.00 95.62 155 SER A CA 1
ATOM 1243 C C . SER A 1 155 ? 7.539 9.575 -2.904 1.00 95.62 155 SER A C 1
ATOM 1245 O O . SER A 1 155 ? 6.714 10.051 -3.695 1.00 95.62 155 SER A O 1
ATOM 1247 N N . ALA A 1 156 ? 8.723 10.161 -2.717 1.00 93.69 156 ALA A N 1
ATOM 1248 C CA . ALA A 1 156 ? 9.099 11.382 -3.433 1.00 93.69 156 ALA A CA 1
ATOM 1249 C C . ALA A 1 156 ? 9.461 11.114 -4.907 1.00 93.69 156 ALA A C 1
ATOM 1251 O O . ALA A 1 156 ? 9.226 11.972 -5.760 1.00 93.69 156 ALA A O 1
ATOM 1252 N N . ASN A 1 157 ? 9.961 9.923 -5.225 1.00 92.50 157 ASN A N 1
ATOM 1253 C CA . ASN A 1 157 ? 10.391 9.515 -6.552 1.00 92.50 157 ASN A CA 1
ATOM 1254 C C . ASN A 1 157 ? 9.209 9.396 -7.526 1.00 92.50 157 ASN A C 1
ATOM 1256 O O . ASN A 1 157 ? 9.254 10.005 -8.595 1.00 92.50 157 ASN A O 1
ATOM 1260 N N . ILE A 1 158 ? 8.089 8.774 -7.142 1.00 94.06 158 ILE A N 1
ATOM 1261 C CA . ILE A 1 158 ? 6.893 8.685 -8.004 1.00 94.06 158 ILE A CA 1
ATOM 1262 C C . ILE A 1 158 ? 6.242 10.051 -8.251 1.00 94.06 158 ILE A C 1
ATOM 1264 O O . ILE A 1 158 ? 5.648 10.290 -9.304 1.00 94.06 158 ILE A O 1
ATOM 1268 N N . ALA A 1 159 ? 6.425 11.002 -7.329 1.00 91.88 159 ALA A N 1
ATOM 1269 C CA . ALA A 1 159 ? 5.967 12.379 -7.508 1.00 91.88 159 ALA A CA 1
ATOM 1270 C C . ALA A 1 159 ? 6.709 13.127 -8.637 1.00 91.88 159 ALA A C 1
ATOM 1272 O O . ALA A 1 159 ? 6.266 14.200 -9.049 1.00 91.88 159 ALA A O 1
ATOM 1273 N N . THR A 1 160 ? 7.816 12.577 -9.154 1.00 91.50 160 THR A N 1
ATOM 1274 C CA . THR A 1 160 ? 8.515 13.116 -10.332 1.00 91.50 160 THR A CA 1
ATOM 1275 C C . THR A 1 160 ? 7.813 12.781 -11.650 1.00 91.50 160 THR A C 1
ATOM 1277 O O . THR A 1 160 ? 7.982 13.519 -12.622 1.00 91.50 160 THR A O 1
ATOM 1280 N N . LEU A 1 161 ? 6.999 11.718 -11.673 1.00 93.19 161 LEU A N 1
ATOM 1281 C CA . LEU A 1 161 ? 6.319 11.220 -12.872 1.00 93.19 161 LEU A CA 1
ATOM 1282 C C . LEU A 1 161 ? 4.797 11.393 -12.829 1.00 93.19 161 LEU A C 1
ATOM 1284 O O . LEU A 1 161 ? 4.171 11.511 -13.880 1.00 93.19 161 LEU A O 1
ATOM 1288 N N . SER A 1 162 ? 4.200 11.437 -11.637 1.00 93.31 162 SER A N 1
ATOM 1289 C CA . SER A 1 162 ? 2.755 11.584 -11.455 1.00 93.31 162 SER A CA 1
ATOM 1290 C C . SER A 1 162 ? 2.431 12.630 -10.381 1.00 93.31 162 SER A C 1
ATOM 1292 O O . SER A 1 162 ? 3.002 12.583 -9.284 1.00 93.31 162 SER A O 1
ATOM 1294 N N . PRO A 1 163 ? 1.510 13.577 -10.643 1.00 91.06 163 PRO A N 1
ATOM 1295 C CA . PRO A 1 163 ? 1.052 14.533 -9.643 1.00 91.06 163 PRO A CA 1
ATOM 1296 C C . PRO A 1 163 ? 0.088 13.887 -8.634 1.00 91.06 163 PRO A C 1
ATOM 1298 O O . PRO A 1 163 ? -0.478 12.817 -8.855 1.00 91.06 163 PRO A O 1
ATOM 1301 N N . ILE A 1 164 ? -0.101 14.550 -7.493 1.00 89.88 164 ILE A N 1
ATOM 1302 C CA . ILE A 1 164 ? -1.004 14.084 -6.428 1.00 89.88 164 ILE A CA 1
ATOM 1303 C C . ILE A 1 164 ? -2.457 14.080 -6.883 1.00 89.88 164 ILE A C 1
ATOM 1305 O O . ILE A 1 164 ? -2.902 15.029 -7.528 1.00 89.88 164 ILE A O 1
ATOM 1309 N N . GLY A 1 165 ? -3.196 13.046 -6.475 1.00 89.44 165 GLY A N 1
ATOM 1310 C CA . GLY A 1 165 ? -4.598 12.854 -6.830 1.00 89.44 165 GLY A CA 1
ATOM 1311 C C . GLY A 1 165 ? -4.799 12.129 -8.159 1.00 89.44 165 GLY A C 1
ATOM 1312 O O . GLY A 1 165 ? -5.930 11.779 -8.479 1.00 89.44 165 GLY A O 1
ATOM 1313 N N . GLU A 1 166 ? -3.727 11.871 -8.909 1.00 92.44 166 GLU A N 1
ATOM 1314 C CA . GLU A 1 166 ? -3.758 10.998 -10.078 1.00 92.44 166 GLU A CA 1
ATOM 1315 C C . GLU A 1 166 ? -3.271 9.597 -9.703 1.00 92.44 166 GLU A C 1
ATOM 1317 O O . GLU A 1 166 ? -2.294 9.436 -8.964 1.00 92.44 166 GLU A O 1
ATOM 1322 N N . ILE A 1 167 ? -3.963 8.591 -10.240 1.00 95.94 167 ILE A N 1
ATOM 1323 C CA . ILE A 1 167 ? -3.479 7.213 -10.294 1.00 95.94 167 ILE A CA 1
ATOM 1324 C C . ILE A 1 167 ? -2.536 7.149 -11.507 1.00 95.94 167 ILE A C 1
ATOM 1326 O O . ILE A 1 167 ? -2.997 7.392 -12.624 1.00 95.94 167 ILE A O 1
ATOM 1330 N N . PRO A 1 168 ? -1.227 6.896 -11.320 1.00 95.88 168 PRO A N 1
ATOM 1331 C CA . PRO A 1 168 ? -0.305 6.734 -12.437 1.00 95.88 168 PRO A CA 1
ATOM 1332 C C . PRO A 1 168 ? -0.721 5.567 -13.337 1.00 95.88 168 PRO A C 1
ATOM 1334 O O . PRO A 1 168 ? -1.262 4.574 -12.849 1.00 95.88 168 PRO 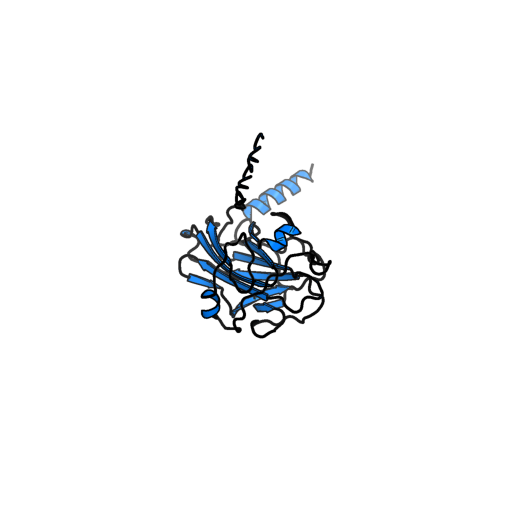A O 1
ATOM 1337 N N . ALA A 1 169 ? -0.392 5.664 -14.627 1.00 96.44 169 ALA A N 1
ATOM 1338 C CA . ALA A 1 169 ? -0.507 4.527 -15.533 1.00 96.44 169 ALA A CA 1
ATOM 1339 C C . ALA A 1 169 ? 0.305 3.332 -15.006 1.00 96.44 169 ALA A C 1
ATOM 1341 O O . ALA A 1 169 ? 1.356 3.515 -14.380 1.00 96.44 169 ALA A O 1
ATOM 1342 N N . TRP A 1 170 ? -0.145 2.110 -15.280 1.00 96.06 170 TRP A N 1
ATOM 1343 C CA . TRP A 1 170 ? 0.542 0.894 -14.820 1.00 96.06 170 TRP A CA 1
ATOM 1344 C C . TRP A 1 170 ? 1.996 0.787 -15.325 1.00 96.06 170 TRP A C 1
ATOM 1346 O O . TRP A 1 170 ? 2.834 0.146 -14.686 1.00 96.06 170 TRP A O 1
ATOM 1356 N N . ASP A 1 171 ? 2.297 1.436 -16.454 1.00 94.81 171 ASP A N 1
ATOM 1357 C CA . ASP A 1 171 ? 3.600 1.498 -17.117 1.00 94.81 171 ASP A CA 1
ATOM 1358 C C . ASP A 1 171 ? 4.289 2.866 -16.967 1.00 94.81 171 ASP A C 1
ATOM 1360 O O . ASP A 1 171 ? 5.097 3.250 -17.818 1.00 94.81 171 ASP A O 1
ATOM 1364 N N . VAL A 1 172 ? 3.985 3.629 -15.907 1.00 94.06 172 VAL A N 1
ATOM 1365 C CA . VAL A 1 172 ? 4.506 4.998 -15.712 1.00 94.06 172 VAL A CA 1
ATOM 1366 C C . VAL A 1 172 ? 6.033 5.097 -15.874 1.00 94.06 172 VAL A C 1
ATOM 1368 O O . VAL A 1 172 ? 6.529 6.093 -16.402 1.00 94.06 172 VAL A O 1
ATOM 1371 N N . SER A 1 173 ? 6.765 4.037 -15.519 1.00 89.81 173 SER A N 1
ATOM 1372 C CA . SER A 1 173 ? 8.220 3.905 -15.628 1.00 89.81 173 SER A CA 1
ATOM 1373 C C . SER A 1 173 ? 8.713 3.151 -16.873 1.00 89.81 173 SER A C 1
ATOM 1375 O O . SER A 1 173 ? 9.824 2.630 -16.907 1.00 89.81 173 SER A O 1
ATOM 1377 N N . LYS A 1 174 ? 7.933 3.100 -17.962 1.00 85.25 174 LYS A N 1
ATOM 1378 C CA . LYS A 1 174 ? 8.336 2.433 -19.224 1.00 85.25 174 LYS A CA 1
ATOM 1379 C C . LYS A 1 174 ? 9.683 2.883 -19.794 1.00 85.25 174 LYS A C 1
ATOM 1381 O O . LYS A 1 174 ? 10.277 2.189 -20.619 1.00 85.25 174 LYS A O 1
ATOM 1386 N N . ILE A 1 175 ? 10.135 4.076 -19.418 1.00 79.62 175 ILE A N 1
ATOM 1387 C CA . ILE A 1 175 ? 11.489 4.539 -19.689 1.00 79.62 175 ILE A CA 1
ATOM 1388 C C . ILE A 1 175 ? 12.349 4.090 -18.504 1.00 79.62 175 ILE A C 1
ATOM 1390 O O . ILE A 1 175 ? 12.115 4.530 -17.385 1.00 79.62 175 ILE A O 1
ATOM 1394 N N . VAL A 1 176 ? 13.337 3.237 -18.772 1.00 72.75 176 VAL A N 1
ATOM 1395 C CA . VAL A 1 176 ? 14.319 2.779 -17.775 1.00 72.75 176 VAL A CA 1
ATOM 1396 C C . VAL A 1 176 ? 14.956 3.980 -17.066 1.00 72.75 176 VAL A C 1
ATOM 1398 O O . VAL A 1 176 ? 15.307 4.959 -17.733 1.00 72.75 176 VAL A O 1
ATOM 1401 N N . ASP A 1 177 ? 15.071 3.897 -15.741 1.00 77.62 177 ASP A N 1
ATOM 1402 C CA . ASP A 1 177 ? 15.615 4.926 -14.844 1.00 77.62 177 ASP A CA 1
ATOM 1403 C C . ASP A 1 177 ? 14.879 6.280 -14.943 1.00 77.62 177 ASP A C 1
ATOM 1405 O O . ASP A 1 177 ? 15.453 7.352 -14.718 1.00 77.62 177 ASP A O 1
ATOM 1409 N N . SER A 1 178 ? 13.604 6.273 -15.352 1.00 84.62 178 SER A N 1
ATOM 1410 C CA . SER A 1 178 ? 12.809 7.510 -15.457 1.00 84.62 178 SER A CA 1
ATOM 1411 C C . SER A 1 178 ? 12.406 8.082 -14.107 1.00 84.62 178 SER A C 1
ATOM 1413 O O . SER A 1 178 ? 12.142 9.282 -14.002 1.00 84.62 178 SER A O 1
ATOM 1415 N N . MET A 1 179 ? 12.391 7.233 -13.087 1.00 89.31 179 MET A N 1
ATOM 1416 C CA . MET A 1 179 ? 12.191 7.580 -11.693 1.00 89.31 179 MET A CA 1
ATOM 1417 C C . MET A 1 179 ? 13.488 7.304 -10.924 1.00 89.31 179 MET A C 1
ATOM 1419 O O . MET A 1 179 ? 14.186 6.354 -11.259 1.00 89.31 179 MET A O 1
ATOM 1423 N N . PRO A 1 180 ? 13.841 8.111 -9.909 1.00 91.25 180 PRO A N 1
ATOM 1424 C CA . PRO A 1 180 ? 14.945 7.769 -9.020 1.00 91.25 180 PRO A CA 1
ATOM 1425 C C . PRO A 1 180 ? 14.723 6.423 -8.313 1.00 91.25 180 PRO A C 1
ATOM 1427 O O . PRO A 1 180 ? 13.703 6.263 -7.638 1.00 91.25 180 PRO A O 1
ATOM 1430 N N 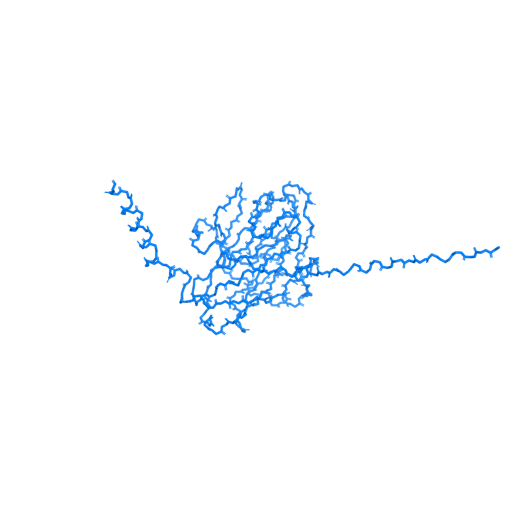. ASP A 1 181 ? 15.702 5.534 -8.451 1.00 91.69 181 ASP A N 1
ATOM 1431 C CA . ASP A 1 181 ? 15.830 4.247 -7.753 1.00 91.69 181 ASP A CA 1
ATOM 1432 C C . ASP A 1 181 ? 15.803 4.419 -6.222 1.00 91.69 181 ASP A C 1
ATOM 1434 O O . ASP A 1 181 ? 16.384 5.373 -5.675 1.00 91.69 181 ASP A O 1
ATOM 1438 N N . VAL A 1 182 ? 15.108 3.508 -5.535 1.00 93.50 182 VAL A N 1
ATOM 1439 C CA . VAL A 1 182 ? 15.070 3.417 -4.072 1.00 93.50 182 VAL A CA 1
ATOM 1440 C C . VAL A 1 182 ? 15.040 1.959 -3.649 1.00 93.50 182 VAL A C 1
ATOM 1442 O O . VAL A 1 182 ? 14.107 1.227 -3.930 1.00 93.50 182 VAL A O 1
ATOM 1445 N N . GLU A 1 183 ? 15.991 1.602 -2.797 1.00 93.94 183 GLU A N 1
ATOM 1446 C CA . GLU A 1 183 ? 16.166 0.220 -2.361 1.00 93.94 183 GLU A CA 1
ATOM 1447 C C . GLU A 1 183 ? 15.471 -0.036 -1.026 1.00 93.94 183 GLU A C 1
ATOM 1449 O O . GLU A 1 183 ? 15.686 0.705 -0.050 1.00 93.94 183 GLU A O 1
ATOM 1454 N N . ALA A 1 184 ? 14.738 -1.144 -0.940 1.00 94.31 184 ALA A N 1
ATOM 1455 C CA . ALA A 1 184 ? 14.194 -1.628 0.324 1.00 94.31 184 ALA A CA 1
ATOM 1456 C C . ALA A 1 184 ? 15.311 -2.037 1.296 1.00 94.31 184 ALA A C 1
ATOM 1458 O O . ALA A 1 184 ? 16.467 -2.309 0.947 1.00 94.31 184 ALA A O 1
ATOM 1459 N N . THR A 1 185 ? 14.980 -2.118 2.584 1.00 93.56 185 THR A N 1
ATOM 1460 C CA . THR A 1 185 ? 15.938 -2.587 3.579 1.00 93.56 185 THR A CA 1
ATOM 1461 C C . THR A 1 185 ? 16.265 -4.057 3.353 1.00 93.56 185 THR A C 1
ATOM 1463 O O . THR A 1 185 ? 15.386 -4.912 3.265 1.00 93.56 185 THR A O 1
ATOM 1466 N N . LYS A 1 186 ? 17.558 -4.396 3.389 1.00 89.94 186 LYS A N 1
ATOM 1467 C CA . LYS A 1 186 ? 18.003 -5.793 3.317 1.00 89.94 186 LYS A CA 1
ATOM 1468 C C . LYS A 1 186 ? 17.723 -6.496 4.656 1.00 89.94 186 LYS A C 1
ATOM 1470 O O . LYS A 1 186 ? 18.566 -6.564 5.564 1.00 89.94 186 LYS A O 1
ATOM 1475 N N . ALA A 1 187 ? 16.478 -6.926 4.837 1.00 90.56 187 ALA A N 1
ATOM 1476 C CA . ALA A 1 187 ? 15.976 -7.685 5.977 1.00 90.56 187 ALA A CA 1
ATOM 1477 C C . ALA A 1 187 ? 15.210 -8.917 5.471 1.00 90.56 187 ALA A C 1
ATOM 1479 O O . ALA A 1 187 ? 14.362 -8.782 4.599 1.00 90.56 187 ALA A O 1
ATOM 1480 N N . PRO A 1 188 ? 15.467 -10.120 6.016 1.00 90.38 188 PRO A N 1
ATOM 1481 C CA . PRO A 1 188 ? 14.859 -11.343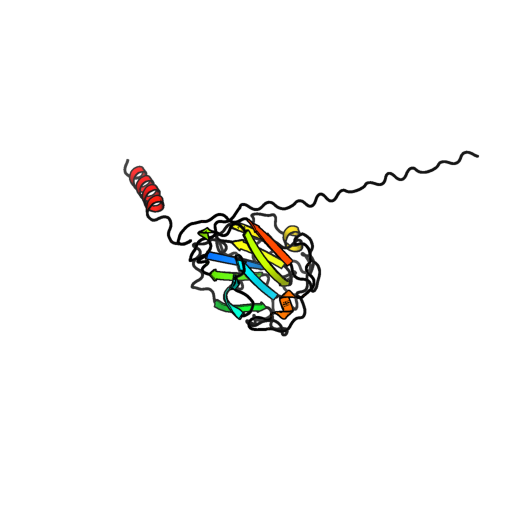 5.503 1.00 90.38 188 PRO A CA 1
ATOM 1482 C C . PRO A 1 188 ? 13.347 -11.362 5.730 1.00 90.38 188 PRO A C 1
ATOM 1484 O O . PRO A 1 188 ? 12.846 -10.737 6.670 1.00 90.38 188 PRO A O 1
ATOM 1487 N N . LYS A 1 189 ? 12.632 -12.163 4.940 1.00 89.56 189 LYS A N 1
ATOM 1488 C CA . LYS A 1 189 ? 11.196 -12.368 5.148 1.00 89.56 189 LYS A CA 1
ATOM 1489 C C . LYS A 1 189 ? 10.872 -12.956 6.520 1.00 89.56 189 LYS A C 1
ATOM 1491 O O . LYS A 1 189 ? 11.591 -13.811 7.044 1.00 89.56 189 LYS A O 1
ATOM 1496 N N . GLY A 1 190 ? 9.745 -12.544 7.086 1.00 88.06 190 GLY A N 1
ATOM 1497 C CA . GLY A 1 190 ? 9.191 -12.998 8.355 1.00 88.06 190 GLY A CA 1
ATOM 1498 C C . GLY A 1 190 ? 7.663 -12.903 8.400 1.00 88.06 190 GLY A C 1
ATOM 1499 O O . GLY A 1 190 ? 7.014 -12.443 7.466 1.00 88.06 190 GLY A O 1
ATOM 1500 N N . LYS A 1 191 ? 7.064 -13.392 9.495 1.00 87.75 191 LYS A N 1
ATOM 1501 C CA . LYS A 1 191 ? 5.599 -13.438 9.682 1.00 87.75 191 LYS A CA 1
ATOM 1502 C C . LYS A 1 191 ? 5.170 -13.111 11.126 1.00 87.75 191 LYS A C 1
ATOM 1504 O O . LYS A 1 191 ? 4.755 -14.023 11.847 1.00 87.75 191 LYS A O 1
ATOM 1509 N N . PRO A 1 192 ? 5.262 -11.853 11.595 1.00 86.69 192 PRO A N 1
ATOM 1510 C CA . PRO A 1 192 ? 5.936 -10.699 10.985 1.00 86.69 192 PRO A CA 1
ATOM 1511 C C . PRO A 1 192 ? 7.439 -10.643 11.305 1.00 86.69 192 PRO A C 1
ATOM 1513 O O . PRO A 1 192 ? 7.881 -11.216 12.307 1.00 86.69 192 PRO A O 1
ATOM 1516 N N . ASN A 1 193 ? 8.234 -9.916 10.509 1.00 90.75 193 ASN A N 1
ATOM 1517 C CA . ASN A 1 193 ? 9.611 -9.569 10.871 1.00 90.75 193 ASN A CA 1
ATOM 1518 C C . ASN A 1 193 ? 9.649 -8.265 11.689 1.00 90.75 193 ASN A C 1
ATOM 1520 O O . ASN A 1 193 ? 9.711 -7.159 11.159 1.00 90.75 193 ASN A O 1
ATOM 1524 N N . LYS A 1 194 ? 9.680 -8.380 13.020 1.00 88.94 194 LYS A N 1
ATOM 1525 C CA . LYS A 1 194 ? 9.753 -7.200 13.903 1.00 88.94 194 LYS A CA 1
ATOM 1526 C C . LYS A 1 194 ? 11.068 -6.422 13.804 1.00 88.94 194 LYS A C 1
ATOM 1528 O O . LYS A 1 194 ? 11.116 -5.282 14.262 1.00 88.94 194 LYS A O 1
ATOM 1533 N N . ASP A 1 195 ? 12.135 -7.031 13.289 1.00 91.62 195 ASP A N 1
ATOM 1534 C CA . ASP A 1 195 ? 13.435 -6.369 13.169 1.00 91.62 195 ASP A CA 1
ATOM 1535 C C . ASP A 1 195 ? 13.482 -5.406 11.979 1.00 91.62 195 ASP A C 1
ATOM 1537 O O . ASP A 1 195 ? 14.237 -4.434 12.030 1.00 91.62 195 ASP A O 1
ATOM 1541 N N . ARG A 1 196 ? 12.623 -5.602 10.967 1.00 94.06 196 ARG A N 1
ATOM 1542 C CA . ARG A 1 196 ? 12.450 -4.670 9.841 1.00 94.06 196 ARG A CA 1
ATOM 1543 C C . ARG A 1 196 ? 12.105 -3.265 10.326 1.00 94.06 196 ARG A C 1
ATOM 1545 O O . ARG A 1 196 ? 12.752 -2.290 9.972 1.00 94.06 196 ARG A O 1
ATOM 1552 N N . TRP A 1 197 ? 11.183 -3.168 11.277 1.00 94.38 197 TRP A N 1
ATOM 1553 C CA . TRP A 1 197 ? 10.730 -1.888 11.831 1.00 94.38 197 TRP A CA 1
ATOM 1554 C C . TRP A 1 197 ? 11.711 -1.232 12.816 1.00 94.38 197 TRP A C 1
ATOM 1556 O O . TRP A 1 197 ? 11.384 -0.219 13.427 1.00 94.38 197 TRP A O 1
ATOM 1566 N N . LYS A 1 198 ? 12.910 -1.804 12.993 1.00 93.88 198 LYS A N 1
ATOM 1567 C CA . LYS A 1 198 ? 14.029 -1.190 13.733 1.00 93.88 198 LYS A CA 1
ATOM 1568 C C . LYS A 1 198 ? 15.051 -0.529 12.806 1.00 93.88 198 LYS A C 1
ATOM 1570 O O . LYS A 1 198 ? 16.036 0.024 13.299 1.00 93.88 198 LYS A O 1
ATOM 1575 N N . LYS A 1 199 ? 14.865 -0.642 11.487 1.00 94.50 199 LYS A N 1
ATOM 1576 C CA . LYS A 1 199 ? 15.722 -0.005 10.487 1.00 94.50 199 LYS A CA 1
ATOM 1577 C C . LYS A 1 199 ? 15.609 1.523 10.577 1.00 94.50 199 LYS A C 1
ATOM 1579 O O . LYS A 1 199 ? 14.636 2.028 11.145 1.00 94.50 199 LYS A O 1
ATOM 1584 N N . PRO A 1 200 ? 16.614 2.270 10.085 1.00 95.19 200 PRO A N 1
ATOM 1585 C CA . PRO A 1 200 ? 16.577 3.726 10.114 1.00 95.19 200 PRO A CA 1
ATOM 1586 C C . PRO A 1 200 ? 15.309 4.263 9.445 1.00 95.19 200 PRO A C 1
ATOM 1588 O O . PRO A 1 200 ? 14.913 3.782 8.388 1.00 95.19 200 PRO A O 1
ATOM 1591 N N . VAL A 1 201 ? 14.684 5.256 10.076 1.00 94.50 201 VAL A N 1
ATOM 1592 C CA . VAL A 1 201 ? 13.505 5.947 9.545 1.00 94.50 201 VAL A CA 1
ATOM 1593 C C . VAL A 1 201 ? 13.953 7.206 8.817 1.00 94.50 201 VAL A C 1
ATOM 1595 O O . VAL A 1 201 ? 14.710 8.005 9.378 1.00 94.50 201 VAL A O 1
ATOM 1598 N N . THR A 1 202 ? 13.419 7.420 7.620 1.00 90.50 202 THR A N 1
ATOM 1599 C CA . THR A 1 202 ? 13.599 8.654 6.852 1.00 90.50 202 THR A CA 1
ATOM 1600 C C . THR A 1 202 ? 12.261 9.395 6.728 1.00 90.50 202 THR A C 1
ATOM 1602 O O . THR A 1 202 ? 11.205 8.757 6.671 1.00 90.50 202 THR A O 1
ATOM 1605 N N . PRO A 1 203 ? 12.254 10.745 6.736 1.00 84.62 203 PRO A N 1
ATOM 1606 C CA . PRO A 1 203 ? 11.045 11.512 6.456 1.00 84.62 203 PRO A CA 1
ATOM 1607 C C . PRO A 1 203 ? 10.427 11.138 5.106 1.00 84.62 203 PRO A C 1
ATOM 1609 O O . PRO A 1 203 ? 11.138 11.035 4.119 1.00 84.62 203 PRO A O 1
ATOM 1612 N N . ARG A 1 204 ? 9.096 11.022 5.047 1.00 83.00 204 ARG A N 1
ATOM 1613 C CA . ARG A 1 204 ? 8.359 10.609 3.837 1.00 83.00 204 ARG A CA 1
ATOM 1614 C C . ARG A 1 204 ? 8.643 11.463 2.592 1.00 83.00 204 ARG A C 1
ATOM 1616 O O . ARG A 1 204 ? 8.460 10.992 1.480 1.00 83.00 204 ARG A O 1
ATOM 1623 N N . ASP A 1 205 ? 9.020 12.728 2.766 1.00 84.31 205 ASP A N 1
ATOM 1624 C CA . ASP A 1 205 ? 9.347 13.651 1.672 1.00 84.31 205 ASP A CA 1
ATOM 1625 C C . ASP A 1 205 ? 10.764 13.452 1.108 1.00 84.31 205 ASP A C 1
ATOM 1627 O O . ASP A 1 205 ? 11.233 14.269 0.313 1.00 84.31 205 ASP A O 1
ATOM 1631 N N . ARG A 1 206 ? 11.462 12.397 1.539 1.00 87.31 206 ARG A N 1
ATOM 1632 C CA . ARG A 1 206 ? 12.796 12.029 1.082 1.00 87.31 206 ARG A CA 1
ATOM 1633 C C . ARG A 1 206 ? 12.886 10.525 0.944 1.00 87.31 206 ARG A C 1
ATOM 1635 O O . ARG A 1 206 ? 12.687 9.815 1.922 1.00 87.31 206 ARG A O 1
ATOM 1642 N N . ASP A 1 207 ? 13.324 10.077 -0.216 1.00 89.31 207 ASP A N 1
ATOM 1643 C CA . ASP A 1 207 ? 13.619 8.669 -0.411 1.00 89.31 207 ASP A CA 1
ATOM 1644 C C . ASP A 1 207 ? 15.111 8.430 -0.170 1.00 89.31 207 ASP A C 1
ATOM 1646 O O . ASP A 1 207 ? 15.969 9.206 -0.608 1.00 89.31 207 ASP A O 1
ATOM 1650 N N . VAL A 1 208 ? 15.417 7.403 0.619 1.00 91.81 208 VAL A N 1
ATOM 1651 C CA . VAL A 1 208 ? 16.782 7.016 0.982 1.00 91.81 208 VAL A CA 1
ATOM 1652 C C . VAL A 1 208 ? 16.835 5.493 1.019 1.00 91.81 208 VAL A C 1
ATOM 1654 O O . VAL A 1 208 ? 16.084 4.882 1.781 1.00 91.81 208 VAL A O 1
ATOM 1657 N N . HIS A 1 209 ? 17.753 4.912 0.243 1.00 94.44 209 HIS A N 1
ATOM 1658 C CA . HIS A 1 209 ? 18.002 3.469 0.199 1.00 94.44 209 HIS A CA 1
ATOM 1659 C C . HIS A 1 209 ? 18.153 2.860 1.595 1.00 94.44 209 HIS A C 1
ATOM 1661 O O . HIS A 1 209 ? 18.782 3.443 2.485 1.00 94.44 209 HIS A O 1
ATOM 1667 N N . GLU A 1 210 ? 17.619 1.654 1.753 1.00 93.38 210 GLU A N 1
ATOM 1668 C CA . GLU A 1 210 ? 17.700 0.831 2.956 1.00 93.38 210 GLU A CA 1
ATOM 1669 C C . GLU A 1 210 ? 17.157 1.514 4.228 1.00 93.38 210 GLU A C 1
ATOM 1671 O O . GLU A 1 210 ? 17.586 1.222 5.355 1.00 93.38 210 GLU A O 1
ATOM 1676 N N . THR A 1 211 ? 16.187 2.417 4.066 1.00 93.25 211 THR A N 1
ATOM 1677 C CA . THR A 1 211 ? 15.450 3.047 5.168 1.00 93.25 211 THR A CA 1
ATOM 1678 C C . THR A 1 211 ? 13.957 2.789 5.043 1.00 93.25 211 THR A C 1
ATOM 1680 O O . THR A 1 211 ? 13.462 2.444 3.978 1.00 93.25 211 THR A O 1
ATOM 1683 N N . ILE A 1 212 ? 13.228 2.958 6.144 1.00 96.50 212 ILE A N 1
ATOM 1684 C CA . ILE A 1 212 ? 11.767 2.856 6.142 1.00 96.50 212 ILE A CA 1
ATOM 1685 C C . ILE A 1 212 ? 11.133 4.241 6.218 1.00 96.50 212 ILE A C 1
ATOM 1687 O O . ILE A 1 212 ? 11.660 5.155 6.861 1.00 96.50 212 ILE A O 1
ATOM 1691 N N . HIS A 1 213 ? 9.951 4.385 5.627 1.00 96.81 213 HIS A N 1
ATOM 1692 C CA . HIS A 1 213 ? 9.087 5.531 5.895 1.00 96.81 213 HIS A CA 1
ATOM 1693 C C . HIS A 1 213 ? 8.201 5.202 7.100 1.00 96.81 213 HIS A C 1
ATOM 1695 O O . HIS A 1 213 ? 7.594 4.136 7.157 1.00 96.81 213 HIS A O 1
ATOM 1701 N N . GLU A 1 214 ? 8.104 6.123 8.059 1.00 95.69 214 GLU A N 1
ATOM 1702 C CA . GLU A 1 214 ? 7.157 6.059 9.179 1.00 95.69 214 GLU A CA 1
ATOM 1703 C C . GLU A 1 214 ? 6.403 7.385 9.256 1.00 95.69 214 GLU A C 1
ATOM 1705 O O . GLU A 1 214 ? 7.010 8.458 9.291 1.00 95.69 214 GLU A O 1
ATOM 1710 N N . PHE A 1 215 ? 5.073 7.326 9.262 1.00 94.81 215 PHE A N 1
ATOM 1711 C CA . PHE A 1 215 ? 4.248 8.525 9.354 1.00 94.81 215 PHE A CA 1
ATOM 1712 C C . PHE A 1 215 ? 2.883 8.239 9.974 1.00 94.81 215 PHE A C 1
ATOM 1714 O O . PHE A 1 215 ? 2.349 7.132 9.900 1.00 94.81 215 PHE A O 1
ATOM 1721 N N . GLU A 1 216 ? 2.308 9.278 10.574 1.00 95.31 216 GLU A N 1
ATOM 1722 C CA . GLU A 1 216 ? 0.928 9.286 11.043 1.00 95.31 216 GLU A CA 1
ATOM 1723 C C . GLU A 1 216 ? 0.055 10.099 10.091 1.00 95.31 216 GLU A C 1
ATOM 1725 O O . GLU A 1 216 ? 0.486 11.131 9.572 1.00 95.31 216 GLU A O 1
ATOM 1730 N N . ILE A 1 217 ? -1.196 9.678 9.932 1.00 95.69 217 ILE A N 1
ATOM 1731 C CA . ILE A 1 217 ? -2.230 10.477 9.274 1.00 95.69 217 ILE A CA 1
ATOM 1732 C C . ILE A 1 217 ? -3.403 10.700 10.218 1.00 95.69 217 ILE A C 1
ATOM 1734 O O . ILE A 1 217 ? -3.698 9.853 11.065 1.00 95.69 217 ILE A O 1
ATOM 1738 N N . ASP A 1 218 ? -4.093 11.824 10.047 1.00 96.88 218 ASP A N 1
ATOM 1739 C CA . ASP A 1 218 ? -5.384 12.048 10.689 1.00 96.88 218 ASP A CA 1
ATOM 1740 C C . ASP A 1 218 ? -6.474 11.228 9.981 1.00 96.88 218 ASP A C 1
ATOM 1742 O O . ASP A 1 218 ? -6.467 11.076 8.760 1.00 96.88 218 ASP A O 1
ATOM 1746 N N . VAL A 1 219 ? -7.448 10.734 10.744 1.00 97.31 219 VAL A N 1
ATOM 1747 C CA . VAL A 1 219 ? -8.614 10.001 10.230 1.00 97.31 219 VAL A CA 1
ATOM 1748 C C . VAL A 1 219 ? -9.904 10.520 10.853 1.00 97.31 219 VAL A C 1
ATOM 1750 O O . VAL A 1 219 ? -9.924 11.034 11.975 1.00 97.31 219 VAL A O 1
ATOM 1753 N N . LYS A 1 220 ? -11.017 10.363 10.135 1.00 97.00 220 LYS A N 1
ATOM 1754 C CA . LYS A 1 220 ? -12.367 10.628 10.653 1.00 97.00 220 LYS A CA 1
ATOM 1755 C C . LYS A 1 220 ? -13.127 9.319 10.788 1.00 97.00 220 LYS A C 1
ATOM 1757 O O . LYS A 1 220 ? -13.072 8.479 9.897 1.00 97.00 220 LYS A O 1
ATOM 1762 N N . PHE A 1 221 ? -13.888 9.157 11.867 1.00 97.19 221 PHE A N 1
ATOM 1763 C CA . PHE A 1 221 ? -14.734 7.977 12.011 1.00 97.19 221 PHE A CA 1
ATOM 1764 C C . PHE A 1 221 ? -15.794 7.934 10.897 1.00 97.19 221 PHE A C 1
ATOM 1766 O O . PHE A 1 221 ? -16.596 8.859 10.756 1.00 97.19 221 PHE A O 1
ATOM 1773 N N . GLY A 1 222 ? -15.769 6.867 10.098 1.00 95.38 222 GLY A N 1
ATOM 1774 C CA . GLY A 1 222 ? -16.616 6.683 8.920 1.00 95.38 222 GLY A CA 1
ATOM 1775 C C . GLY A 1 222 ? -17.933 5.958 9.190 1.00 95.38 222 GLY A C 1
ATOM 1776 O O . GLY A 1 222 ? -18.859 6.081 8.393 1.00 95.38 222 GLY A O 1
ATOM 1777 N N . GLY A 1 223 ? -18.043 5.231 10.307 1.00 95.38 223 GLY A N 1
ATOM 1778 C CA . GLY A 1 223 ? -19.214 4.419 10.643 1.00 95.38 223 GLY A CA 1
ATOM 1779 C C . GLY A 1 223 ? -18.891 2.943 10.890 1.00 95.38 223 GLY A C 1
ATOM 1780 O O . GLY A 1 223 ? -17.736 2.550 11.059 1.00 95.38 223 GLY A O 1
ATOM 1781 N N . GLY A 1 224 ? -19.949 2.130 10.943 1.00 94.88 224 GLY A N 1
ATOM 1782 C CA . GLY A 1 224 ? -19.885 0.712 11.314 1.00 94.88 224 GLY A CA 1
ATOM 1783 C C . GLY A 1 224 ? -19.181 -0.189 10.291 1.00 94.88 224 GLY A C 1
ATOM 1784 O O . GLY A 1 224 ? -18.515 -1.155 10.662 1.00 94.88 224 GLY A O 1
ATOM 1785 N N . SER A 1 225 ? -19.311 0.129 9.010 1.00 95.44 225 SER A N 1
ATOM 1786 C CA . SER A 1 225 ? -18.664 -0.593 7.919 1.00 95.44 225 SER A CA 1
ATOM 1787 C C . SER A 1 225 ? -18.502 0.337 6.723 1.00 95.44 225 SER A C 1
ATOM 1789 O O . SER A 1 225 ? -19.356 1.198 6.488 1.00 95.44 225 SER A O 1
ATOM 1791 N N . GLY A 1 226 ? -17.394 0.168 6.003 1.00 90.31 226 GLY A N 1
ATOM 1792 C CA . GLY A 1 226 ? -17.114 0.884 4.765 1.00 90.31 226 GLY A CA 1
ATOM 1793 C C . GLY A 1 226 ? -18.056 0.503 3.622 1.00 90.31 226 GLY A C 1
ATOM 1794 O O . GLY A 1 226 ? -18.394 1.339 2.792 1.00 90.31 226 GLY A O 1
ATOM 1795 N N . LEU A 1 227 ? -18.561 -0.730 3.639 1.00 86.38 227 LEU A N 1
ATOM 1796 C CA . LEU A 1 227 ? -19.478 -1.263 2.630 1.00 86.38 227 LEU A CA 1
ATOM 1797 C C . LEU A 1 227 ? -20.956 -1.093 3.021 1.00 86.38 227 LEU A C 1
ATOM 1799 O O . LEU A 1 227 ? -21.853 -1.357 2.222 1.00 86.38 227 LEU A O 1
ATOM 1803 N N . SER A 1 228 ? -21.243 -0.649 4.251 1.00 67.88 228 SER A N 1
ATOM 1804 C CA . SER A 1 228 ? -22.606 -0.544 4.779 1.00 67.88 228 SER A CA 1
ATOM 1805 C C . SER A 1 228 ? -23.173 0.883 4.769 1.00 67.88 228 SER A C 1
ATOM 1807 O O . SER A 1 228 ? -23.825 1.281 5.732 1.00 67.88 228 SER A O 1
ATOM 1809 N N . VAL A 1 229 ? -22.950 1.681 3.724 1.00 52.59 229 VAL A N 1
ATOM 1810 C CA . VAL A 1 229 ? -23.677 2.948 3.492 1.00 52.59 229 VAL A CA 1
ATOM 1811 C C . VAL A 1 229 ? -23.645 3.200 1.973 1.00 52.59 229 VAL A C 1
ATOM 1813 O O . VAL A 1 229 ? -22.599 3.527 1.449 1.00 52.59 229 VAL A O 1
ATOM 1816 N N . GLU A 1 230 ? -24.668 2.915 1.158 1.00 51.16 230 GLU A N 1
ATOM 1817 C CA . GLU A 1 230 ? -25.884 3.721 0.978 1.00 51.16 230 GLU A CA 1
ATOM 1818 C C . GLU A 1 230 ? -26.975 2.949 0.188 1.00 51.16 230 GLU A C 1
ATOM 1820 O O . GLU A 1 230 ? -27.214 3.210 -0.990 1.00 51.16 230 GLU A O 1
ATOM 1825 N N . ALA A 1 231 ? -27.739 2.050 0.819 1.00 46.50 231 ALA A N 1
ATOM 1826 C CA . ALA A 1 231 ? -29.004 1.613 0.205 1.00 46.50 231 ALA A CA 1
ATOM 1827 C C . ALA A 1 231 ? -29.994 2.792 0.086 1.00 46.50 231 ALA A C 1
ATOM 1829 O O . ALA A 1 231 ? -30.764 2.869 -0.863 1.00 46.50 231 ALA A O 1
ATOM 1830 N N . ALA A 1 232 ? -29.956 3.750 1.019 1.00 42.81 232 ALA A N 1
ATOM 1831 C CA . ALA A 1 232 ? -30.895 4.869 1.042 1.00 42.81 232 ALA A CA 1
ATOM 1832 C C . ALA A 1 232 ? -30.605 5.935 -0.029 1.00 42.81 232 ALA A C 1
ATOM 1834 O O . ALA A 1 232 ? -31.544 6.359 -0.692 1.00 42.81 232 ALA A O 1
ATOM 1835 N N . ASN A 1 233 ? -29.340 6.324 -0.238 1.00 41.38 233 ASN A N 1
ATOM 1836 C CA . ASN A 1 233 ? -28.980 7.377 -1.197 1.00 41.38 233 ASN A CA 1
ATOM 1837 C C . ASN A 1 233 ? -28.825 6.863 -2.638 1.00 41.38 233 ASN A C 1
ATOM 1839 O O . ASN A 1 233 ? -29.242 7.580 -3.546 1.00 41.38 233 ASN A O 1
ATOM 1843 N N . LYS A 1 234 ? -28.368 5.612 -2.862 1.00 47.47 234 LYS A N 1
ATOM 1844 C CA . LYS A 1 234 ? -28.464 4.966 -4.192 1.00 47.47 234 LYS A CA 1
ATOM 1845 C C . LYS A 1 234 ? -29.931 4.792 -4.620 1.00 47.47 234 LYS A C 1
ATOM 1847 O O . LYS A 1 234 ? -30.240 4.954 -5.799 1.00 47.47 234 LYS A O 1
ATOM 1852 N N . LEU A 1 235 ? -30.870 4.536 -3.695 1.00 48.09 235 LEU A N 1
ATOM 1853 C CA . LEU A 1 235 ? -32.300 4.485 -4.037 1.00 48.09 235 LEU A CA 1
ATOM 1854 C C . LEU A 1 235 ? -32.844 5.862 -4.449 1.00 48.09 235 LEU A C 1
ATOM 1856 O O . LEU A 1 235 ? -33.591 5.937 -5.423 1.00 48.09 235 LEU A O 1
ATOM 1860 N N . THR A 1 236 ? -32.478 6.957 -3.776 1.00 46.41 236 THR A N 1
ATOM 1861 C CA . THR A 1 236 ? -32.981 8.301 -4.123 1.00 46.41 236 THR A CA 1
ATOM 1862 C C . THR A 1 236 ? -32.508 8.778 -5.494 1.00 46.41 236 THR A C 1
ATOM 1864 O O . THR A 1 236 ? -33.318 9.334 -6.237 1.00 46.41 236 THR A O 1
ATOM 1867 N N . THR A 1 237 ? -31.249 8.535 -5.873 1.00 52.16 237 THR A N 1
ATOM 1868 C CA . THR A 1 237 ? -30.740 8.863 -7.219 1.00 52.16 237 THR A CA 1
ATOM 1869 C C . THR A 1 237 ? -31.355 7.979 -8.300 1.00 52.16 237 THR A C 1
ATOM 1871 O O . THR A 1 237 ? -31.792 8.504 -9.325 1.00 52.16 237 THR A O 1
ATOM 1874 N N . THR A 1 238 ? -31.509 6.674 -8.050 1.00 51.56 238 THR A N 1
ATOM 1875 C CA . THR A 1 238 ? -32.141 5.757 -9.017 1.00 51.56 238 THR A CA 1
ATOM 1876 C C . THR A 1 238 ? -33.621 6.102 -9.246 1.00 51.56 238 THR A C 1
ATOM 1878 O O . THR A 1 238 ? -34.086 6.137 -10.385 1.00 51.56 238 THR A O 1
ATOM 1881 N N . TRP A 1 239 ? -34.374 6.443 -8.191 1.00 51.62 239 TRP A N 1
ATOM 1882 C CA . TRP A 1 239 ? -35.772 6.879 -8.324 1.00 51.62 239 TRP A CA 1
ATOM 1883 C C . TRP A 1 239 ? -35.919 8.252 -8.990 1.00 51.62 239 TRP A C 1
ATOM 1885 O O . TRP A 1 239 ? -36.887 8.469 -9.722 1.00 51.62 239 TRP A O 1
ATOM 1895 N N . ALA A 1 240 ? -34.983 9.178 -8.761 1.00 52.50 240 ALA A N 1
ATOM 1896 C CA . ALA A 1 240 ? -34.974 10.477 -9.431 1.00 52.50 240 ALA A CA 1
ATOM 1897 C C . ALA A 1 240 ? -34.707 10.340 -10.941 1.00 52.50 240 ALA A C 1
ATOM 1899 O O . ALA A 1 240 ? -35.398 10.969 -11.741 1.00 52.50 240 ALA A O 1
ATOM 1900 N N . GLN A 1 241 ? -33.778 9.465 -11.336 1.00 52.53 241 GLN A N 1
ATOM 1901 C CA . GLN A 1 241 ? -33.491 9.163 -12.744 1.00 52.53 241 GLN A CA 1
ATOM 1902 C C . GLN A 1 241 ? -34.644 8.422 -13.439 1.00 52.53 241 GLN A C 1
ATOM 1904 O O . GLN A 1 241 ? -34.953 8.717 -14.590 1.00 52.53 241 GLN A O 1
ATOM 1909 N N . LEU A 1 242 ? -35.333 7.508 -12.746 1.00 54.69 242 LEU A N 1
ATOM 1910 C CA . LEU A 1 242 ? -36.503 6.810 -13.296 1.00 54.69 242 LEU A CA 1
ATOM 1911 C C . LEU A 1 242 ? -37.715 7.732 -13.491 1.00 54.69 242 LEU A C 1
ATOM 1913 O O . LEU A 1 242 ? -38.452 7.556 -14.456 1.00 54.69 242 LEU A O 1
ATOM 1917 N N . LYS A 1 243 ? -37.923 8.726 -12.617 1.00 59.34 243 LYS A N 1
ATOM 1918 C CA . LYS A 1 243 ? -39.000 9.716 -12.791 1.00 59.34 243 LYS A CA 1
ATOM 1919 C C . LYS A 1 243 ? -38.733 10.699 -13.930 1.00 59.34 243 LYS A C 1
ATOM 1921 O O . LYS A 1 243 ? -39.678 11.077 -14.603 1.00 59.34 243 LYS A O 1
ATOM 1926 N N . GLY A 1 244 ? -37.476 11.077 -14.170 1.00 55.16 244 GLY A N 1
ATOM 1927 C CA . GLY A 1 244 ? -37.115 11.992 -15.261 1.00 55.16 244 GLY A CA 1
ATOM 1928 C C . GLY A 1 244 ? -37.272 11.414 -16.675 1.00 55.16 244 GLY A C 1
ATOM 1929 O O . GLY A 1 244 ? -37.256 12.177 -17.630 1.00 55.16 244 GLY A O 1
ATOM 1930 N N . ASN A 1 245 ? -37.436 10.093 -16.810 1.00 52.44 245 ASN A N 1
ATOM 1931 C CA . ASN A 1 245 ? -37.599 9.393 -18.093 1.00 52.44 245 ASN A CA 1
ATOM 1932 C C . ASN A 1 245 ? -39.058 8.979 -18.384 1.00 52.44 245 ASN A C 1
ATOM 1934 O O . ASN A 1 245 ? -39.299 8.215 -19.319 1.00 52.44 245 ASN A O 1
ATOM 1938 N N . LEU A 1 246 ? -40.014 9.407 -17.551 1.00 51.72 246 LEU A N 1
ATOM 1939 C CA . LEU A 1 246 ? -41.440 9.069 -17.674 1.00 51.72 246 LEU A CA 1
ATOM 1940 C C . LEU A 1 246 ? -42.336 10.272 -18.024 1.00 51.72 246 LEU A C 1
ATOM 1942 O O . LEU A 1 246 ? -43.552 10.095 -18.088 1.00 51.72 246 LEU A O 1
ATOM 1946 N N . ASP A 1 247 ? -41.741 11.435 -18.301 1.00 46.31 247 ASP A N 1
ATOM 1947 C CA . ASP A 1 247 ? -42.390 12.633 -18.858 1.00 46.31 247 ASP A CA 1
ATOM 1948 C C . ASP A 1 247 ? -41.842 12.923 -20.269 1.00 46.31 247 ASP A C 1
ATOM 1950 O O . ASP A 1 247 ? -42.613 13.440 -21.112 1.00 46.31 247 ASP A O 1
#

pLDDT: mean 85.8, std 18.44, range [35.19, 98.81]

Sequence (247 aa):
MTRRIPFYLCLCCTFASLAYAFDTPKLFTKDNVLAAGCYNDGFSSSDMTLIIQLTVEKDVIFDEGFEVKYHVPDEDVDDWTELEFDDTSWKKGITSIGYGDGDDNTEIKSGEVGSLYTRYHFDVPKATTSKKIMFRIDYDDSYILWLNGVEIARSANIATLSPIGEIPAWDVSKIVDSMPDVEATKAPKGKPNKDRWKKPVTPRDRDVHETIHEFEIDVKFGGGSGLSVEAANKLTTTWAQLKGNLD

Foldseek 3Di:
DDDDDDDDPPPPPPPPPPPDDWDFAADAQFQKKKKKKAFALAQQDPKWWKWKWKDFPHDTFDGFFDKKFKDQDPWDDPPLLASPDDSVVTDIFTHGEMCPPFARRHHDPRGRGRMMMIMDGTGHNCSQPTFKMKMKIFIWFWMWIHINNITDAIAQQVCQQDPPPDDAIRNSNNDRSSTPTAAGAPDGGDNHDPVSVVWAEDDRNDGDHNHMHMDMGTHDHPYHYSPPDDPPVVVVVVVVVVVVVPD

Secondary structure (DSSP, 8-state):
--PPPP-------------------EEESS-EEEEEEEE-S-TT-S--EEEEEEEETTEEEE-TT-EEEEE--SS--TTTTSTT---TTSEEEESSEES-SSS-SEEPPPSS--EEEEEEEE--TTTTT-SEEEEEEEEES--EEEETTEEEEE-TTGGGTS-TT----TTTT-STT-S---PPP-----TT-TTGGGSPEE-TTS--TT-EEEEEEE-EEEES-SSS--HHHHHHHHHHHHHHT--

Radius of gyration: 21.28 Å; chains: 1; bounding box: 87×64×40 Å